Protein AF-A0AAW0PLT6-F1 (afdb_monomer)

Radius of gyration: 18.53 Å; Cα contacts (8 Å, |Δi|>4): 398; chains: 1; bounding box: 62×41×57 Å

Structure (mmCIF, N/CA/C/O backbone):
data_AF-A0AAW0PLT6-F1
#
_entry.id   AF-A0AAW0PLT6-F1
#
loop_
_atom_site.group_PDB
_atom_site.id
_atom_site.type_symbol
_atom_site.label_atom_id
_atom_site.label_alt_id
_atom_site.label_comp_id
_atom_site.label_asym_id
_atom_site.label_entity_id
_atom_site.label_seq_id
_atom_site.pdbx_PDB_ins_code
_atom_site.Cartn_x
_atom_site.Cartn_y
_atom_site.Cartn_z
_atom_site.occupancy
_atom_site.B_iso_or_equiv
_atom_site.auth_seq_id
_atom_site.auth_comp_id
_atom_site.auth_asym_id
_atom_site.auth_atom_id
_atom_site.pdbx_PDB_model_num
ATOM 1 N N . MET A 1 1 ? 43.139 -19.307 8.978 1.00 33.19 1 MET A N 1
ATOM 2 C CA . MET A 1 1 ? 43.536 -18.355 7.919 1.00 33.19 1 MET A CA 1
ATOM 3 C C . MET A 1 1 ? 43.256 -19.079 6.612 1.00 33.19 1 MET A C 1
ATOM 5 O O . MET A 1 1 ? 43.773 -20.171 6.471 1.00 33.19 1 MET A O 1
ATOM 9 N N . GLU A 1 2 ? 42.344 -18.694 5.731 1.00 31.89 2 GLU A N 1
ATOM 10 C CA . GLU A 1 2 ? 41.581 -17.461 5.531 1.00 31.89 2 GLU A CA 1
ATOM 11 C C . GLU A 1 2 ? 40.134 -17.800 5.140 1.00 31.89 2 GLU A C 1
ATOM 13 O O . GLU A 1 2 ? 39.860 -18.822 4.515 1.00 31.89 2 GLU A O 1
ATOM 18 N N . LYS A 1 3 ? 39.216 -16.913 5.533 1.00 35.31 3 LYS A N 1
ATOM 19 C CA . LYS A 1 3 ? 37.864 -16.792 4.986 1.00 35.31 3 LYS A CA 1
ATOM 20 C C . LYS A 1 3 ? 37.950 -16.049 3.650 1.00 35.31 3 LYS A C 1
ATOM 22 O O . LYS A 1 3 ? 38.500 -14.957 3.623 1.00 35.31 3 LYS A O 1
ATOM 27 N N . LEU A 1 4 ? 37.285 -16.562 2.623 1.00 31.19 4 LEU A N 1
ATOM 28 C CA . LEU A 1 4 ? 36.687 -15.807 1.515 1.00 31.19 4 LEU A CA 1
ATOM 29 C C . LEU A 1 4 ? 35.509 -16.671 1.050 1.00 31.19 4 LEU A C 1
ATOM 31 O O . LEU A 1 4 ? 35.698 -17.843 0.766 1.00 31.19 4 LEU A O 1
ATOM 35 N N . GLY A 1 5 ? 34.253 -16.257 1.013 1.00 28.42 5 GLY A N 1
ATOM 36 C CA . GLY A 1 5 ? 33.632 -14.943 1.048 1.00 28.42 5 GLY A CA 1
ATOM 37 C C . GLY A 1 5 ? 32.353 -15.148 0.242 1.00 28.42 5 GLY A C 1
ATOM 38 O O . GLY A 1 5 ? 32.423 -15.289 -0.974 1.00 28.42 5 GLY A O 1
ATOM 39 N N . MET A 1 6 ? 31.213 -15.308 0.920 1.00 29.09 6 MET A N 1
ATOM 40 C CA . MET A 1 6 ? 29.909 -15.431 0.266 1.00 29.09 6 MET A CA 1
ATOM 41 C C . MET A 1 6 ? 29.634 -14.109 -0.452 1.00 29.09 6 MET A C 1
ATOM 43 O O . MET A 1 6 ? 29.294 -13.114 0.183 1.00 29.09 6 MET A O 1
ATOM 47 N N . LEU A 1 7 ? 29.854 -14.083 -1.765 1.00 30.44 7 LEU A N 1
ATOM 48 C CA . LEU A 1 7 ? 29.414 -12.984 -2.610 1.00 30.44 7 LEU A CA 1
ATOM 49 C C . LEU A 1 7 ? 27.887 -13.008 -2.626 1.00 30.44 7 LEU A C 1
ATOM 51 O O . LEU A 1 7 ? 27.275 -14.016 -2.980 1.00 30.44 7 LEU A O 1
ATOM 55 N N . ALA A 1 8 ? 27.309 -11.898 -2.174 1.00 31.12 8 ALA A N 1
ATOM 56 C CA . ALA A 1 8 ? 25.884 -11.637 -2.153 1.00 31.12 8 ALA A CA 1
ATOM 57 C C . ALA A 1 8 ? 25.255 -12.003 -3.503 1.00 31.12 8 ALA A C 1
ATOM 59 O O . ALA A 1 8 ? 25.652 -11.498 -4.555 1.00 31.12 8 ALA A O 1
ATOM 60 N N . THR A 1 9 ? 24.274 -12.899 -3.471 1.00 32.97 9 THR A N 1
ATOM 61 C CA . THR A 1 9 ? 23.422 -13.180 -4.621 1.00 32.97 9 THR A CA 1
ATOM 62 C C . THR A 1 9 ? 22.636 -11.915 -4.945 1.00 32.97 9 THR A C 1
ATOM 64 O O . THR A 1 9 ? 21.884 -11.428 -4.103 1.00 32.97 9 THR A O 1
ATOM 67 N N . ALA A 1 10 ? 22.821 -11.383 -6.154 1.00 40.16 10 ALA A N 1
ATOM 68 C CA . ALA A 1 10 ? 21.969 -10.339 -6.710 1.00 40.16 10 ALA A CA 1
ATOM 69 C C . ALA A 1 10 ? 20.481 -10.744 -6.600 1.00 40.16 10 ALA A C 1
ATOM 71 O O . ALA A 1 10 ? 20.181 -11.939 -6.733 1.00 40.16 10 ALA A O 1
ATOM 72 N N . PRO A 1 11 ? 19.553 -9.795 -6.367 1.00 41.41 11 PRO A N 1
ATOM 73 C CA . PRO A 1 11 ? 18.128 -10.095 -6.337 1.00 41.41 11 PRO A CA 1
ATOM 74 C C . PRO A 1 11 ? 17.727 -10.662 -7.703 1.00 41.41 11 PRO A C 1
ATOM 76 O O . PRO A 1 11 ? 17.866 -10.008 -8.734 1.00 41.41 11 PRO A O 1
ATOM 79 N N . GLN A 1 12 ? 17.311 -11.927 -7.712 1.00 41.31 12 GLN A N 1
ATOM 80 C CA . GLN A 1 12 ? 16.786 -12.602 -8.896 1.00 41.31 12 GLN A CA 1
ATOM 81 C C . GLN A 1 12 ? 15.560 -11.812 -9.392 1.00 41.31 12 GLN A C 1
ATOM 83 O O . GLN A 1 12 ? 14.725 -11.454 -8.555 1.00 41.31 12 GLN A O 1
ATOM 88 N N . PRO A 1 13 ? 15.391 -11.549 -10.702 1.00 43.34 13 PRO A N 1
ATOM 89 C CA . PRO A 1 13 ? 14.112 -11.063 -11.203 1.00 43.34 13 PRO A CA 1
ATOM 90 C C . PRO A 1 13 ? 13.027 -12.080 -10.822 1.00 43.34 13 PRO A C 1
ATOM 92 O O . PRO A 1 13 ? 13.146 -13.277 -11.094 1.00 43.34 13 PRO A O 1
ATOM 95 N N . MET A 1 14 ? 12.004 -11.604 -10.110 1.00 48.81 14 MET A N 1
ATOM 96 C CA . MET A 1 14 ? 10.906 -12.428 -9.611 1.00 48.81 14 MET A CA 1
ATOM 97 C C . MET A 1 14 ? 10.224 -13.183 -10.763 1.00 48.81 14 MET A C 1
ATOM 99 O O . MET A 1 14 ? 9.922 -12.623 -11.815 1.00 48.81 14 MET A O 1
ATOM 103 N N . CYS A 1 15 ? 10.033 -14.484 -10.534 1.00 49.47 15 CYS A N 1
ATOM 104 C CA . CYS A 1 15 ? 9.736 -15.554 -11.484 1.00 49.47 15 CYS A CA 1
ATOM 105 C C . CYS A 1 15 ? 8.820 -15.198 -12.667 1.00 49.47 15 CYS A C 1
ATOM 107 O O . CYS A 1 15 ? 7.610 -15.039 -12.516 1.00 49.47 15 CYS A O 1
ATOM 109 N N . GLN A 1 16 ? 9.367 -15.261 -13.881 1.00 52.34 16 GLN A N 1
ATOM 110 C CA . GLN A 1 16 ? 8.575 -15.427 -15.095 1.00 52.34 16 GLN A CA 1
ATOM 111 C C . GLN A 1 16 ? 8.070 -16.879 -15.182 1.00 52.34 16 GLN A C 1
ATOM 113 O O . GLN A 1 16 ? 8.860 -17.816 -15.295 1.00 52.34 16 GLN A O 1
ATOM 118 N N . TRP A 1 17 ? 6.751 -17.096 -15.120 1.00 51.00 17 TRP A N 1
ATOM 119 C CA . TRP A 1 17 ? 6.179 -18.439 -15.269 1.00 51.00 17 TRP A CA 1
ATOM 120 C C . TRP A 1 17 ? 6.043 -18.784 -16.752 1.00 51.00 17 TRP A C 1
ATOM 122 O O . TRP A 1 17 ? 5.122 -18.303 -17.419 1.00 51.00 17 TRP A O 1
ATOM 132 N N . CYS A 1 18 ? 6.947 -19.614 -17.272 1.00 59.25 18 CYS A N 1
ATOM 133 C CA . CYS A 1 18 ? 6.902 -20.088 -18.654 1.00 59.25 18 CYS A CA 1
ATOM 134 C C . CYS A 1 18 ? 6.386 -21.533 -18.724 1.00 59.25 18 CYS A C 1
ATOM 136 O O . CYS A 1 18 ? 6.933 -22.439 -18.097 1.00 59.25 18 CYS A O 1
ATOM 138 N N . SER A 1 19 ? 5.339 -21.761 -19.518 1.00 61.28 19 SER A N 1
ATOM 139 C CA . SER A 1 19 ? 4.791 -23.096 -19.801 1.00 61.28 19 SER A CA 1
ATOM 140 C C . SER A 1 19 ? 4.852 -23.403 -21.299 1.00 61.28 19 SER A C 1
ATOM 142 O O . SER A 1 19 ? 4.717 -22.505 -22.131 1.00 61.28 19 SER A O 1
ATOM 144 N N . LYS A 1 20 ? 5.070 -24.674 -21.662 1.00 63.91 20 LYS A N 1
ATOM 145 C CA . LYS A 1 20 ? 4.952 -25.133 -23.054 1.00 63.91 20 LYS A CA 1
ATOM 146 C C . LYS A 1 20 ? 3.484 -25.405 -23.365 1.00 63.91 20 LYS A C 1
ATOM 148 O O . LYS A 1 20 ? 2.858 -26.213 -22.682 1.00 63.91 20 LYS A O 1
ATOM 153 N N . ASN A 1 21 ? 2.942 -24.775 -24.405 1.00 65.38 21 ASN A N 1
ATOM 154 C CA . ASN A 1 21 ? 1.615 -25.135 -24.901 1.00 65.38 21 ASN A CA 1
ATOM 155 C C . ASN A 1 21 ? 1.673 -26.380 -25.816 1.00 65.38 21 ASN A C 1
ATOM 157 O O . ASN A 1 21 ? 2.749 -26.833 -26.216 1.00 65.38 21 ASN A O 1
ATOM 161 N N . ARG A 1 22 ? 0.502 -26.931 -26.178 1.00 70.88 22 ARG A N 1
ATOM 162 C CA . ARG A 1 22 ? 0.380 -28.107 -27.070 1.00 70.88 22 ARG A CA 1
ATOM 163 C C . ARG A 1 22 ? 1.005 -27.916 -28.461 1.00 70.88 22 ARG A C 1
ATOM 165 O O . ARG A 1 22 ? 1.291 -28.902 -29.125 1.00 70.88 22 ARG A O 1
ATOM 172 N N . ASN A 1 23 ? 1.254 -26.672 -28.863 1.00 73.12 23 ASN A N 1
ATOM 173 C CA . ASN A 1 23 ? 1.859 -26.305 -30.141 1.00 73.12 23 ASN A CA 1
ATOM 174 C C . ASN A 1 23 ? 3.363 -25.974 -30.006 1.00 73.12 23 ASN A C 1
ATOM 176 O O . ASN A 1 23 ? 3.926 -25.350 -30.898 1.00 73.12 23 ASN A O 1
ATOM 180 N N . HIS A 1 24 ? 4.011 -26.355 -28.895 1.00 64.81 24 HIS A N 1
ATOM 181 C CA . HIS A 1 24 ? 5.424 -26.072 -28.592 1.00 64.81 24 HIS A CA 1
ATOM 182 C C . HIS A 1 24 ? 5.807 -24.582 -28.480 1.00 64.81 24 HIS A C 1
ATOM 184 O O . HIS A 1 24 ? 6.994 -24.261 -28.462 1.00 64.81 24 HIS A O 1
ATOM 190 N N . PHE A 1 25 ? 4.848 -23.668 -28.321 1.00 57.16 25 PHE A N 1
ATOM 191 C CA . PHE A 1 25 ? 5.153 -22.275 -27.993 1.00 57.16 25 PHE A CA 1
ATOM 192 C C . PHE A 1 25 ? 5.381 -22.106 -26.490 1.00 57.16 25 PHE A C 1
ATOM 194 O O . PHE A 1 25 ? 4.672 -22.691 -25.663 1.00 57.16 25 PHE A O 1
ATOM 201 N N . LEU A 1 26 ? 6.365 -21.273 -26.152 1.00 56.53 26 LEU A N 1
ATOM 202 C CA . LEU A 1 26 ? 6.618 -20.816 -24.793 1.00 56.53 26 LEU A CA 1
ATOM 203 C C . LEU A 1 26 ? 5.599 -19.717 -24.457 1.00 56.53 26 LEU A C 1
ATOM 205 O O . LEU A 1 26 ? 5.613 -18.655 -25.075 1.00 56.53 26 LEU A O 1
ATOM 209 N N . HIS A 1 27 ? 4.700 -19.970 -23.505 1.00 53.44 27 HIS A N 1
ATOM 210 C CA . HIS A 1 27 ? 3.801 -18.950 -22.969 1.00 53.44 27 HIS A CA 1
ATOM 211 C C . HIS A 1 27 ? 4.332 -18.495 -21.615 1.00 53.44 27 HIS A C 1
ATOM 213 O O . HIS A 1 27 ? 4.327 -19.277 -20.661 1.00 53.44 27 HIS A O 1
ATOM 219 N N . CYS A 1 28 ? 4.805 -17.253 -21.550 1.00 60.34 28 CYS A N 1
ATOM 220 C CA . CYS A 1 28 ? 5.328 -16.658 -20.332 1.00 60.34 28 CYS A CA 1
ATOM 221 C C . CYS A 1 28 ? 4.344 -15.611 -19.811 1.00 60.34 28 CYS A C 1
ATOM 223 O O . CYS A 1 28 ? 4.049 -14.638 -20.503 1.00 60.34 28 CYS A O 1
ATOM 225 N N . THR A 1 29 ? 3.841 -15.814 -18.595 1.00 59.41 29 THR A N 1
ATOM 226 C CA . THR A 1 29 ? 2.989 -14.817 -17.932 1.00 59.41 29 THR A CA 1
ATOM 227 C C . THR A 1 29 ? 3.888 -13.771 -17.283 1.00 59.41 29 THR A C 1
ATOM 229 O O . THR A 1 29 ? 4.898 -14.120 -16.669 1.00 59.41 29 THR A O 1
ATOM 232 N N . THR A 1 30 ? 3.556 -12.489 -17.437 1.00 66.50 30 THR A N 1
ATOM 233 C CA . THR A 1 30 ? 4.250 -11.406 -16.726 1.00 66.50 30 THR A CA 1
ATOM 234 C C . THR A 1 30 ? 4.055 -11.575 -15.224 1.00 66.50 30 THR A C 1
ATOM 236 O O . THR A 1 30 ? 2.914 -11.694 -14.778 1.00 66.50 30 THR A O 1
ATOM 239 N N . ALA A 1 31 ? 5.156 -11.579 -14.472 1.00 78.38 31 ALA A N 1
ATOM 240 C CA . ALA A 1 31 ? 5.148 -11.680 -13.018 1.00 78.38 31 ALA A CA 1
ATOM 241 C C . ALA A 1 31 ? 4.471 -10.467 -12.358 1.00 78.38 31 ALA A C 1
ATOM 243 O O . ALA A 1 31 ? 4.392 -9.386 -12.950 1.00 78.38 31 ALA A O 1
ATOM 244 N N . ASN A 1 32 ? 4.013 -10.644 -11.122 1.00 88.81 32 ASN A N 1
ATOM 245 C CA . ASN A 1 32 ? 3.600 -9.537 -10.269 1.00 88.81 32 ASN A CA 1
ATOM 246 C C . ASN A 1 32 ? 4.840 -8.904 -9.629 1.00 88.81 32 ASN A C 1
ATOM 248 O O . ASN A 1 32 ? 5.806 -9.598 -9.306 1.00 88.81 32 ASN A O 1
ATOM 252 N N . GLY A 1 33 ? 4.827 -7.582 -9.476 1.00 91.81 33 GLY A N 1
ATOM 253 C CA . GLY A 1 33 ? 5.842 -6.879 -8.705 1.00 91.81 33 GLY A CA 1
ATOM 254 C C . GLY A 1 33 ? 5.410 -6.793 -7.255 1.00 91.81 33 GLY A C 1
ATOM 255 O O . GLY A 1 33 ? 4.266 -6.439 -6.981 1.00 91.81 33 GLY A O 1
ATOM 256 N N . VAL A 1 34 ? 6.334 -7.078 -6.342 1.00 95.00 34 VAL A N 1
ATOM 257 C CA . VAL A 1 34 ? 6.096 -6.961 -4.903 1.00 95.00 34 VAL A CA 1
ATOM 258 C C . VAL A 1 34 ? 7.021 -5.893 -4.339 1.00 95.00 34 VAL A C 1
ATOM 260 O O . VAL A 1 34 ? 8.230 -5.925 -4.554 1.00 95.00 34 VAL A O 1
ATOM 263 N N . CYS A 1 35 ? 6.433 -4.952 -3.615 1.00 96.69 35 CYS A N 1
ATOM 264 C CA . CYS A 1 35 ? 7.127 -3.973 -2.800 1.00 96.69 35 CYS A CA 1
ATOM 265 C C . CYS A 1 35 ? 6.894 -4.310 -1.330 1.00 96.69 35 CYS A C 1
ATOM 267 O O . CYS A 1 35 ? 5.778 -4.663 -0.949 1.00 96.69 35 CYS A O 1
ATOM 269 N N . ASN A 1 36 ? 7.929 -4.205 -0.501 1.00 96.56 36 ASN A N 1
ATOM 270 C CA . ASN A 1 36 ? 7.816 -4.471 0.930 1.00 96.56 36 ASN A CA 1
ATOM 271 C C . ASN A 1 36 ? 8.390 -3.320 1.742 1.00 96.56 36 ASN A C 1
ATOM 273 O O . ASN A 1 36 ? 9.405 -2.739 1.373 1.00 96.56 36 ASN A O 1
ATOM 277 N N . VAL A 1 37 ? 7.767 -3.059 2.881 1.00 93.56 37 VAL A N 1
ATOM 278 C CA . VAL A 1 37 ? 8.281 -2.188 3.933 1.00 93.56 37 VAL A CA 1
ATOM 279 C C . VAL A 1 37 ? 8.322 -3.009 5.211 1.00 93.56 37 VAL A C 1
ATOM 281 O O . VAL A 1 37 ? 7.317 -3.623 5.564 1.00 93.56 37 VAL A O 1
ATOM 284 N N . TRP A 1 38 ? 9.457 -3.055 5.900 1.00 90.38 38 TRP A N 1
ATOM 285 C CA . TRP A 1 38 ? 9.603 -3.736 7.190 1.00 90.38 38 TRP A CA 1
ATOM 286 C C . TRP A 1 38 ? 10.418 -2.875 8.149 1.00 90.38 38 TRP A C 1
ATOM 288 O O . TRP A 1 38 ? 11.216 -2.040 7.728 1.00 90.38 38 TRP A O 1
ATOM 298 N N . ASN A 1 39 ? 10.200 -3.055 9.452 1.00 81.50 39 ASN A N 1
ATOM 299 C CA . ASN A 1 39 ? 10.858 -2.253 10.495 1.00 81.50 39 ASN A CA 1
ATOM 300 C C . ASN A 1 39 ? 10.729 -0.720 10.271 1.00 81.50 39 ASN A C 1
ATOM 302 O O . ASN A 1 39 ? 11.664 0.005 10.582 1.00 81.50 39 ASN A O 1
ATOM 306 N N . GLU A 1 40 ? 9.621 -0.267 9.661 1.00 76.44 40 GLU A N 1
ATOM 307 C CA . GLU A 1 40 ? 9.251 1.094 9.190 1.00 76.44 40 GLU A CA 1
ATOM 308 C C . GLU A 1 40 ? 10.161 1.765 8.176 1.00 76.44 40 GLU A C 1
ATOM 310 O O . GLU A 1 40 ? 9.700 2.567 7.367 1.00 76.44 40 GLU A O 1
ATOM 315 N N . GLU A 1 41 ? 11.447 1.486 8.255 1.00 85.25 41 GLU A N 1
ATOM 316 C CA . GLU A 1 41 ? 12.464 2.249 7.560 1.00 85.25 41 GLU A CA 1
ATOM 317 C C . GLU A 1 41 ? 13.045 1.468 6.403 1.00 85.25 41 GLU A C 1
ATOM 319 O O . GLU A 1 41 ? 13.588 2.092 5.511 1.00 85.25 41 GLU A O 1
ATOM 324 N N . ASN A 1 42 ? 12.919 0.140 6.378 1.00 91.25 42 ASN A N 1
ATOM 325 C CA . ASN A 1 42 ? 13.543 -0.678 5.347 1.00 91.25 42 ASN A CA 1
ATOM 326 C C . ASN A 1 42 ? 12.533 -0.932 4.228 1.00 91.25 42 ASN A C 1
ATOM 328 O O . ASN A 1 42 ? 11.470 -1.515 4.458 1.00 91.25 42 ASN A O 1
ATOM 332 N N . TYR A 1 43 ? 12.884 -0.528 3.013 1.00 94.62 43 TYR A N 1
ATOM 333 C CA . TYR A 1 43 ? 12.051 -0.662 1.824 1.00 94.62 43 TYR A CA 1
ATOM 334 C C . TYR A 1 43 ? 12.702 -1.633 0.842 1.00 94.62 43 TYR A C 1
ATOM 336 O O . TYR A 1 43 ? 13.918 -1.627 0.667 1.00 94.62 43 TYR A O 1
ATOM 344 N N . LEU A 1 44 ? 11.884 -2.427 0.156 1.00 95.06 44 LEU A N 1
ATOM 345 C CA . LEU A 1 44 ? 12.221 -3.182 -1.048 1.00 95.06 44 LEU A CA 1
ATOM 346 C C . LEU A 1 44 ? 11.293 -2.707 -2.159 1.00 95.06 44 LEU A C 1
ATOM 348 O O . LEU A 1 44 ? 10.080 -2.894 -2.071 1.00 95.06 44 LEU A O 1
ATOM 352 N N . THR A 1 45 ? 11.860 -2.103 -3.196 1.00 95.31 45 THR A N 1
ATOM 353 C CA . THR A 1 45 ? 11.120 -1.625 -4.368 1.00 95.31 45 THR A CA 1
ATOM 354 C C . THR A 1 45 ? 10.702 -2.772 -5.285 1.00 95.31 45 THR A C 1
ATOM 356 O O . THR A 1 45 ? 11.255 -3.873 -5.228 1.00 95.31 45 THR A O 1
ATOM 359 N N . PHE A 1 46 ? 9.789 -2.491 -6.221 1.00 93.69 46 PHE A N 1
ATOM 360 C CA . PHE A 1 46 ? 9.380 -3.462 -7.246 1.00 93.69 46 PHE A CA 1
ATOM 361 C C . PHE A 1 46 ? 10.537 -3.976 -8.107 1.00 93.69 46 PHE A C 1
ATOM 363 O O . PHE A 1 46 ? 10.469 -5.081 -8.638 1.00 93.69 46 PHE A O 1
ATOM 370 N N . ASP A 1 47 ? 11.587 -3.170 -8.277 1.00 87.12 47 ASP A N 1
ATOM 371 C CA . ASP A 1 47 ? 12.773 -3.527 -9.050 1.00 87.12 47 ASP A CA 1
ATOM 372 C C . ASP A 1 47 ? 13.896 -4.154 -8.208 1.00 87.12 47 ASP A C 1
ATOM 374 O O . ASP A 1 47 ? 15.025 -4.285 -8.681 1.00 87.12 47 ASP A O 1
ATOM 378 N N . GLY A 1 48 ? 13.586 -4.554 -6.971 1.00 88.50 48 GLY A N 1
ATOM 379 C CA . GLY A 1 48 ? 14.486 -5.313 -6.108 1.00 88.50 48 GLY A CA 1
ATOM 380 C C . GLY A 1 48 ? 15.554 -4.478 -5.400 1.00 88.50 48 GLY A C 1
ATOM 381 O O . GLY A 1 48 ? 16.524 -5.043 -4.896 1.00 88.50 48 GLY A O 1
ATOM 382 N N . ARG A 1 49 ? 15.419 -3.147 -5.360 1.00 90.56 49 ARG A N 1
ATOM 38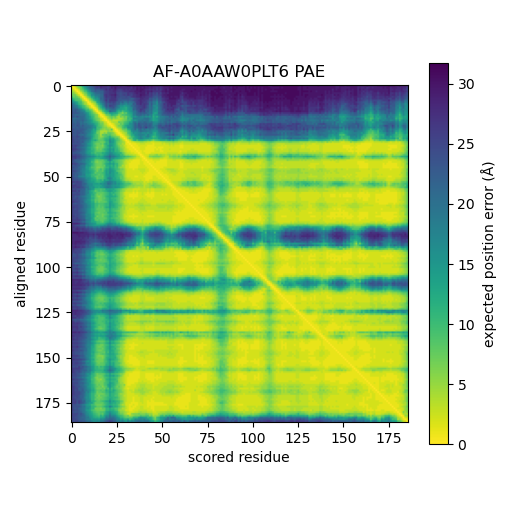3 C CA . ARG A 1 49 ? 16.351 -2.272 -4.637 1.00 90.56 49 ARG A CA 1
ATOM 384 C C . ARG A 1 49 ? 15.920 -2.133 -3.191 1.00 90.56 49 ARG A C 1
ATOM 386 O O . ARG A 1 49 ? 14.750 -1.891 -2.910 1.00 90.56 49 ARG A O 1
ATOM 393 N N . THR A 1 50 ? 16.891 -2.220 -2.295 1.00 94.31 50 THR A N 1
ATOM 394 C CA . THR A 1 50 ? 16.689 -1.952 -0.875 1.00 94.31 50 THR A CA 1
ATOM 395 C C . THR A 1 50 ? 17.201 -0.571 -0.507 1.00 94.31 50 THR A C 1
ATOM 397 O O . THR A 1 50 ? 18.288 -0.188 -0.949 1.00 94.31 50 THR A O 1
ATOM 400 N N . PHE A 1 51 ? 16.454 0.161 0.310 1.00 95.06 51 PHE A N 1
ATOM 401 C CA . PHE A 1 51 ? 16.912 1.420 0.891 1.00 95.06 51 PHE A CA 1
ATOM 402 C C . PHE A 1 51 ? 16.254 1.661 2.244 1.00 95.06 51 PHE A C 1
ATOM 404 O O . PHE A 1 51 ? 15.176 1.128 2.510 1.00 95.06 51 PHE A O 1
ATOM 411 N N . ASP A 1 52 ? 16.899 2.505 3.044 1.00 92.19 52 ASP A N 1
ATOM 412 C CA . ASP A 1 52 ? 16.369 2.944 4.324 1.00 92.19 52 ASP A CA 1
ATOM 413 C C . ASP A 1 52 ? 15.793 4.358 4.212 1.00 92.19 52 ASP A C 1
ATOM 415 O O . ASP A 1 52 ? 16.386 5.236 3.573 1.00 92.19 52 ASP A O 1
ATOM 419 N N . PHE A 1 53 ? 14.635 4.588 4.822 1.00 89.19 53 PHE A N 1
ATOM 420 C CA . PHE A 1 53 ? 13.980 5.887 4.865 1.00 89.19 53 PHE A CA 1
ATOM 421 C C . PHE A 1 53 ? 13.238 6.088 6.186 1.00 89.19 53 PHE A C 1
ATOM 423 O O . PHE A 1 53 ? 12.208 5.464 6.439 1.00 89.19 53 PHE A O 1
ATOM 430 N N . ASP A 1 54 ? 13.747 7.015 6.993 1.00 84.44 54 ASP A N 1
ATOM 431 C CA . ASP A 1 54 ? 13.160 7.426 8.265 1.00 84.44 54 ASP A CA 1
ATOM 432 C C . ASP A 1 54 ? 12.627 8.859 8.164 1.00 84.44 54 ASP A C 1
ATOM 434 O O . ASP A 1 54 ? 13.339 9.841 8.378 1.00 84.44 54 ASP A O 1
ATOM 438 N N . GLY A 1 55 ? 11.373 8.982 7.738 1.00 83.12 55 GLY A N 1
ATOM 439 C CA . GLY A 1 55 ? 10.688 10.260 7.627 1.00 83.12 55 GLY A CA 1
ATOM 440 C C . GLY A 1 55 ? 9.399 10.268 8.441 1.00 83.12 55 GLY A C 1
ATOM 441 O O . GLY A 1 55 ? 8.583 9.361 8.308 1.00 83.12 55 GLY A O 1
ATOM 442 N N . ASN A 1 56 ? 9.196 11.307 9.249 1.00 84.69 56 ASN A N 1
ATOM 443 C CA . ASN A 1 56 ? 7.966 11.542 10.008 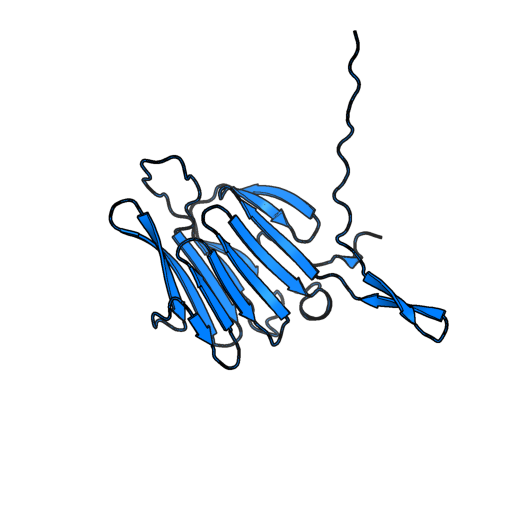1.00 84.69 56 ASN A CA 1
ATOM 444 C C . ASN A 1 56 ? 7.013 12.441 9.192 1.00 84.69 56 ASN A C 1
ATOM 446 O O . ASN A 1 56 ? 7.002 13.665 9.333 1.00 84.69 56 ASN A O 1
ATOM 450 N N . CYS A 1 57 ? 6.306 11.841 8.230 1.00 88.69 57 CYS A N 1
ATOM 451 C CA . CYS A 1 57 ? 5.269 12.484 7.419 1.00 88.69 57 CYS A CA 1
ATOM 452 C C . CYS A 1 57 ? 4.404 11.416 6.720 1.00 88.69 57 CYS A C 1
ATOM 454 O O . CYS A 1 57 ? 4.513 10.212 6.967 1.00 88.69 57 CYS A O 1
ATOM 456 N N . SER A 1 58 ? 3.538 11.863 5.811 1.00 92.88 58 SER A N 1
ATOM 457 C CA . SER A 1 58 ? 2.791 10.996 4.901 1.00 92.88 58 SER A CA 1
ATOM 458 C C . SER A 1 58 ? 3.499 10.863 3.553 1.00 92.88 58 SER A C 1
ATOM 460 O O . SER A 1 58 ? 3.873 11.868 2.946 1.00 92.88 58 SER A O 1
ATOM 462 N N . TYR A 1 59 ? 3.628 9.633 3.055 1.00 93.62 59 TYR A N 1
ATOM 463 C CA . TYR A 1 59 ? 4.316 9.325 1.799 1.00 93.62 59 TYR A CA 1
ATOM 464 C C . TYR A 1 59 ? 3.528 8.320 0.967 1.00 93.62 59 TYR A C 1
ATOM 466 O O . TYR A 1 59 ? 2.895 7.407 1.496 1.00 93.62 59 TYR A O 1
ATOM 474 N N . TYR A 1 60 ? 3.609 8.451 -0.355 1.00 97.69 60 TYR A N 1
ATOM 475 C CA . TYR A 1 60 ? 3.103 7.429 -1.264 1.00 97.69 60 TYR A CA 1
ATOM 476 C C . TYR A 1 60 ? 4.097 6.270 -1.340 1.00 97.69 60 TYR A C 1
ATOM 478 O O . TYR A 1 60 ? 5.249 6.456 -1.739 1.00 97.69 60 TYR A O 1
ATOM 486 N N . LEU A 1 61 ? 3.633 5.067 -1.008 1.00 97.69 61 LEU A N 1
ATOM 487 C CA . LEU A 1 61 ? 4.308 3.837 -1.410 1.00 97.69 61 LEU A CA 1
ATOM 488 C C . LEU A 1 61 ? 4.132 3.646 -2.914 1.00 97.69 61 LEU A C 1
ATOM 490 O O . LEU A 1 61 ? 5.107 3.456 -3.638 1.00 97.69 61 LEU A O 1
ATOM 494 N N . VAL A 1 62 ? 2.887 3.782 -3.373 1.00 98.50 62 VAL A N 1
ATOM 495 C CA . VAL A 1 62 ? 2.496 3.700 -4.778 1.00 98.50 62 VAL A CA 1
ATOM 496 C C . VAL A 1 62 ? 1.483 4.793 -5.077 1.00 98.50 62 VAL A C 1
ATOM 498 O O . VAL A 1 62 ? 0.511 4.984 -4.349 1.00 98.50 62 VAL A O 1
ATOM 501 N N . LYS A 1 63 ? 1.671 5.479 -6.192 1.00 98.38 63 LYS A N 1
ATOM 502 C CA . LYS A 1 63 ? 0.674 6.336 -6.820 1.00 98.38 63 LYS A CA 1
ATOM 503 C C . LYS A 1 63 ? 0.765 6.153 -8.327 1.00 98.38 63 LYS A C 1
ATOM 505 O O . LYS A 1 63 ? 1.860 5.958 -8.854 1.00 98.38 63 LYS A O 1
ATOM 510 N N . GLU A 1 64 ? -0.371 6.184 -9.013 1.00 98.06 64 GLU A N 1
ATOM 511 C CA . GLU A 1 64 ? -0.355 6.177 -10.472 1.00 98.06 64 GLU A CA 1
ATOM 512 C C . GLU A 1 64 ? 0.235 7.470 -11.040 1.00 98.06 64 GLU A C 1
ATOM 514 O O . GLU A 1 64 ? -0.090 8.568 -10.579 1.00 98.06 64 GLU A O 1
ATOM 519 N N . ILE A 1 65 ? 1.069 7.338 -12.073 1.00 97.94 65 ILE A N 1
ATOM 520 C CA . ILE A 1 65 ? 1.581 8.484 -12.838 1.00 97.94 65 ILE A CA 1
ATOM 521 C C . ILE A 1 65 ? 0.449 9.056 -13.699 1.00 97.94 65 ILE A C 1
ATOM 523 O O . ILE A 1 65 ? 0.201 10.263 -13.700 1.00 97.94 65 ILE A O 1
ATOM 527 N N . ILE A 1 66 ? -0.252 8.176 -14.417 1.00 97.44 66 ILE A N 1
ATOM 528 C CA . ILE A 1 66 ? -1.459 8.475 -15.186 1.00 97.44 66 ILE A CA 1
ATOM 529 C C . ILE A 1 66 ? -2.633 7.789 -14.474 1.00 97.44 66 ILE A C 1
ATOM 531 O O . ILE A 1 66 ? -2.630 6.561 -14.389 1.00 97.44 66 ILE A O 1
ATOM 535 N N . PRO A 1 67 ?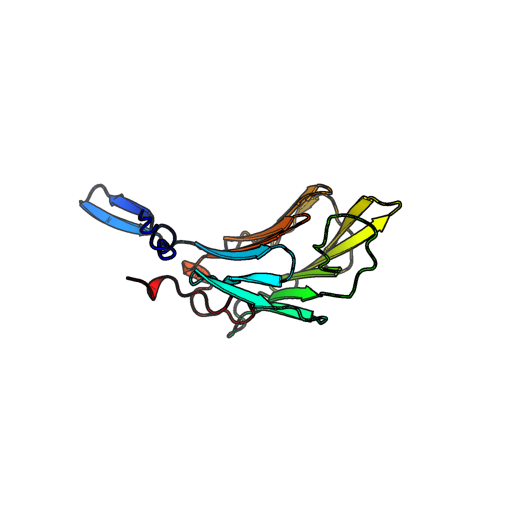 -3.624 8.537 -13.958 1.00 96.12 67 PRO A N 1
ATOM 536 C CA . PRO A 1 67 ? -4.681 7.991 -13.107 1.00 96.12 67 PRO A CA 1
ATOM 537 C C . PRO A 1 67 ? -5.730 7.205 -13.915 1.00 96.12 67 PRO A C 1
ATOM 539 O O . PRO A 1 67 ? -6.817 7.706 -14.200 1.00 96.12 67 PRO A O 1
ATOM 542 N N . GLU A 1 68 ? -5.397 5.976 -14.309 1.00 96.31 68 GLU A N 1
ATOM 543 C CA . GLU A 1 68 ? -6.301 5.058 -15.015 1.00 96.31 68 GLU A CA 1
ATOM 544 C C . GLU A 1 68 ? -7.315 4.440 -14.046 1.00 96.31 68 GLU A C 1
ATOM 546 O O . GLU A 1 68 ? -8.517 4.419 -14.321 1.00 96.31 68 GLU A O 1
ATOM 551 N N . TYR A 1 69 ? -6.839 4.011 -12.876 1.00 96.88 69 TYR A N 1
ATOM 552 C CA . TYR A 1 69 ? -7.659 3.427 -11.816 1.00 96.88 69 TYR A CA 1
ATOM 553 C C . TYR A 1 69 ? -7.800 4.347 -10.599 1.00 96.88 69 TYR A C 1
ATOM 555 O O . TYR A 1 69 ? -8.591 4.059 -9.700 1.00 96.88 69 TYR A O 1
ATOM 563 N N . ASN A 1 70 ? -7.061 5.460 -10.562 1.00 97.50 70 ASN A N 1
ATOM 564 C CA . ASN A 1 70 ? -6.865 6.295 -9.375 1.00 97.50 70 ASN A CA 1
ATOM 565 C C . ASN A 1 70 ? -6.291 5.489 -8.196 1.00 97.50 70 ASN A C 1
ATOM 567 O O . ASN A 1 70 ? -6.677 5.699 -7.043 1.00 97.50 70 ASN A O 1
ATOM 571 N N . LEU A 1 71 ? -5.387 4.544 -8.480 1.00 98.38 71 LEU A N 1
ATOM 572 C CA . LEU A 1 71 ? -4.751 3.742 -7.437 1.00 98.38 71 LEU A CA 1
ATOM 573 C C . LEU A 1 71 ? -3.756 4.601 -6.644 1.00 98.38 71 LEU A C 1
ATOM 575 O O . LEU A 1 71 ? -2.806 5.172 -7.190 1.00 98.38 71 LEU A O 1
ATOM 579 N N . THR A 1 72 ? -3.956 4.649 -5.331 1.00 98.44 72 THR A N 1
ATOM 580 C CA . THR A 1 72 ? -3.026 5.274 -4.386 1.00 98.44 72 THR A CA 1
ATOM 581 C C . THR A 1 72 ? -2.843 4.377 -3.172 1.00 98.44 72 THR A C 1
ATOM 583 O O . THR A 1 72 ? -3.800 3.834 -2.634 1.00 98.44 72 THR A O 1
ATOM 586 N N . ILE A 1 73 ? -1.601 4.205 -2.738 1.00 98.56 73 ILE A N 1
ATOM 587 C CA . ILE A 1 73 ? -1.238 3.480 -1.525 1.00 98.56 73 ILE A CA 1
ATOM 588 C C . ILE A 1 73 ? -0.245 4.360 -0.781 1.00 98.56 73 ILE A C 1
ATOM 590 O O . ILE A 1 73 ? 0.859 4.615 -1.272 1.00 98.56 73 ILE A O 1
ATOM 594 N N . SER A 1 74 ? -0.638 4.859 0.384 1.00 97.50 74 SER A N 1
ATOM 595 C CA . SER A 1 74 ? 0.180 5.776 1.174 1.00 97.50 74 SER A CA 1
ATOM 596 C C . SER A 1 74 ? 0.213 5.383 2.638 1.00 97.50 74 SER A C 1
ATOM 598 O O . SER A 1 74 ? -0.729 4.804 3.174 1.00 97.50 74 SER A O 1
ATOM 600 N N . VAL A 1 75 ? 1.322 5.711 3.282 1.00 94.38 75 VAL A N 1
ATOM 601 C CA . VAL A 1 75 ? 1.535 5.493 4.709 1.00 94.38 75 VAL A CA 1
ATOM 602 C C . VAL A 1 75 ? 1.778 6.823 5.39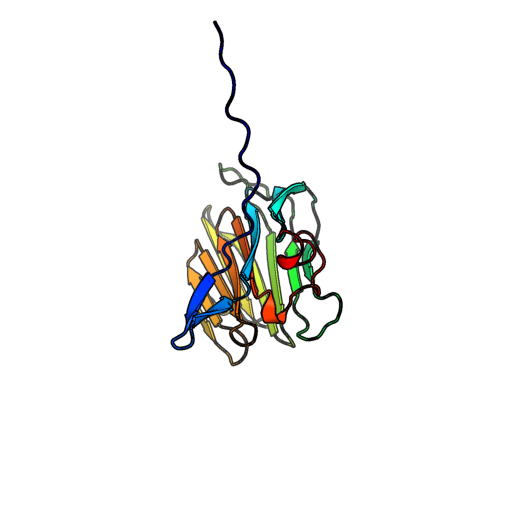1 1.00 94.38 75 VAL A C 1
ATOM 604 O O . VAL A 1 75 ? 2.381 7.726 4.809 1.00 94.38 75 VAL A O 1
ATOM 607 N N . THR A 1 76 ? 1.327 6.927 6.631 1.00 91.50 76 THR A N 1
ATOM 608 C CA . THR A 1 76 ? 1.649 8.035 7.527 1.00 91.50 76 THR A CA 1
ATOM 609 C C . THR A 1 76 ? 2.467 7.472 8.675 1.00 91.50 76 THR A C 1
ATOM 611 O O . THR A 1 76 ? 1.978 6.607 9.406 1.00 91.50 76 THR A O 1
ATOM 614 N N . LYS A 1 77 ? 3.708 7.943 8.808 1.00 86.38 77 LYS A N 1
ATOM 615 C CA . LYS A 1 77 ? 4.550 7.701 9.982 1.00 86.38 77 LYS A CA 1
ATOM 616 C C . LYS A 1 77 ? 4.432 8.924 10.887 1.00 86.38 77 LYS A C 1
ATOM 618 O O . LYS A 1 77 ? 4.594 10.042 10.407 1.00 86.38 77 LYS A O 1
ATOM 623 N N . GLU A 1 78 ? 4.123 8.685 12.153 1.00 79.31 78 GLU A N 1
ATOM 624 C CA . GLU A 1 78 ? 4.151 9.673 13.232 1.00 79.31 78 GLU A CA 1
ATOM 625 C C . GLU A 1 78 ? 4.982 9.087 14.373 1.00 79.31 78 GLU A C 1
ATOM 627 O O . GLU A 1 78 ? 5.075 7.865 14.497 1.00 79.31 78 GLU A O 1
ATOM 632 N N . ASP A 1 79 ? 5.595 9.939 15.194 1.00 68.38 79 ASP A N 1
ATOM 633 C CA . ASP A 1 79 ? 6.356 9.469 16.350 1.00 68.38 79 ASP A CA 1
ATOM 634 C C . ASP A 1 79 ? 5.403 8.801 17.343 1.00 68.38 79 ASP A C 1
ATOM 636 O O . ASP A 1 79 ? 4.478 9.424 17.871 1.00 68.38 79 ASP A O 1
ATOM 640 N N . CYS A 1 80 ? 5.632 7.519 17.603 1.00 67.06 80 CYS A N 1
ATOM 641 C CA . CYS A 1 80 ? 4.841 6.751 18.549 1.00 67.06 80 CYS A CA 1
ATOM 642 C C . CYS A 1 80 ? 5.650 6.514 19.818 1.00 67.06 80 CYS A C 1
ATOM 644 O O . CYS A 1 80 ? 6.721 5.909 19.787 1.00 67.06 80 CYS A O 1
ATOM 646 N N . GLU A 1 81 ? 5.122 6.954 20.957 1.00 55.50 81 GLU A N 1
ATOM 647 C CA . GLU A 1 81 ? 5.688 6.640 22.268 1.00 55.50 81 GLU A CA 1
ATOM 648 C C . GLU A 1 81 ? 5.330 5.194 22.655 1.00 55.50 81 GLU A C 1
ATOM 650 O O . GLU A 1 81 ? 4.387 4.945 23.408 1.00 55.50 81 GLU A O 1
ATOM 655 N N . TYR A 1 82 ? 6.053 4.206 22.118 1.00 60.44 82 TYR A N 1
ATOM 656 C CA . TYR A 1 82 ? 5.913 2.815 22.555 1.00 60.44 82 TYR A CA 1
ATOM 657 C C . TYR A 1 82 ? 6.891 2.467 23.679 1.00 60.44 82 TYR A C 1
ATOM 659 O O . TYR A 1 82 ? 8.102 2.645 23.577 1.00 60.44 82 TYR A O 1
ATOM 667 N N . SER A 1 83 ? 6.349 1.873 24.739 1.00 46.03 83 SER A N 1
ATOM 668 C CA . SER A 1 83 ? 7.076 1.138 25.772 1.00 46.03 83 SER A CA 1
ATOM 669 C C . SER A 1 83 ? 7.018 -0.371 25.472 1.00 46.03 83 SER A C 1
ATOM 671 O O . SER A 1 83 ? 6.322 -1.127 26.146 1.00 46.03 83 SER A O 1
ATOM 673 N N . GLY A 1 84 ? 7.715 -0.823 24.421 1.00 52.88 84 GLY A N 1
ATOM 674 C CA . GLY A 1 84 ? 7.809 -2.243 24.034 1.00 52.88 84 GLY A CA 1
ATOM 675 C C . GLY A 1 84 ? 8.670 -2.499 22.784 1.00 52.88 84 GLY A C 1
ATOM 676 O O . GLY A 1 84 ? 9.008 -1.564 22.068 1.00 52.88 84 GLY A O 1
ATOM 677 N N . ASP A 1 85 ? 9.017 -3.769 22.519 1.00 50.28 85 ASP A N 1
ATOM 678 C CA . ASP A 1 85 ? 9.984 -4.200 21.481 1.00 50.28 85 ASP A CA 1
ATOM 679 C C . ASP A 1 85 ? 9.524 -4.012 20.016 1.00 50.28 85 ASP A C 1
ATOM 681 O O . ASP A 1 85 ? 10.327 -4.157 19.090 1.00 50.28 85 ASP A O 1
ATOM 685 N N . SER A 1 86 ? 8.249 -3.695 19.767 1.00 52.75 86 SER A N 1
ATOM 686 C CA . SER A 1 86 ? 7.748 -3.465 18.407 1.00 52.75 86 SER A CA 1
ATOM 687 C C . SER A 1 86 ? 7.996 -2.023 17.989 1.00 52.75 86 SER A C 1
ATOM 689 O O . SER A 1 86 ? 7.259 -1.126 18.390 1.00 52.75 86 SER A O 1
ATOM 691 N N . LYS A 1 87 ? 9.019 -1.810 17.156 1.00 56.66 87 LYS A N 1
ATOM 692 C CA . LYS A 1 87 ? 9.308 -0.490 16.586 1.00 56.66 87 LYS A CA 1
ATOM 693 C C . LYS A 1 87 ? 8.264 -0.057 15.549 1.00 56.66 87 LYS A C 1
ATOM 695 O O . LYS A 1 87 ? 7.946 1.117 15.540 1.00 56.66 87 LYS A O 1
ATOM 700 N N . PHE A 1 88 ? 7.648 -1.001 14.815 1.00 65.69 88 PHE A N 1
ATOM 701 C CA . PHE A 1 88 ? 6.815 -0.759 13.622 1.00 65.69 88 PHE A CA 1
ATOM 702 C C . PHE A 1 88 ? 5.583 0.146 13.831 1.00 65.69 88 PHE A C 1
ATOM 704 O O . PHE A 1 88 ? 4.468 -0.359 13.976 1.00 65.69 88 PHE A O 1
ATOM 711 N N . CYS A 1 89 ? 5.757 1.475 13.803 1.00 66.50 89 CYS A N 1
ATOM 712 C CA . CYS A 1 89 ? 4.681 2.453 13.942 1.00 66.50 89 CYS A CA 1
ATOM 713 C C . CYS A 1 89 ? 4.355 3.248 12.673 1.00 66.50 89 CYS A C 1
ATOM 715 O O . CYS A 1 89 ? 4.526 4.467 12.589 1.00 66.50 89 CYS A O 1
ATOM 717 N N . PHE A 1 90 ? 3.747 2.584 11.693 1.00 74.12 90 PHE A N 1
ATOM 718 C CA . PHE A 1 90 ? 2.897 3.345 10.780 1.00 74.12 90 PHE A CA 1
ATOM 719 C C . PHE A 1 90 ? 1.591 3.691 11.495 1.00 74.12 90 PHE A C 1
ATOM 721 O O . PHE A 1 90 ? 0.813 2.806 11.845 1.00 74.12 90 PHE A O 1
ATOM 728 N N . HIS A 1 91 ? 1.344 4.986 11.695 1.00 80.06 91 HIS A N 1
ATOM 729 C CA . HIS A 1 91 ? 0.098 5.490 12.269 1.00 80.06 91 HIS A CA 1
ATOM 730 C C . HIS A 1 91 ? -1.102 5.058 11.419 1.00 80.06 91 HIS A C 1
ATOM 732 O O . HIS A 1 91 ? -2.136 4.618 11.935 1.00 80.06 91 HIS A O 1
ATOM 738 N N . SER A 1 92 ? -0.964 5.167 10.092 1.00 90.12 92 SER A N 1
ATOM 739 C CA . SER A 1 92 ? -1.997 4.698 9.177 1.00 90.12 92 SER A CA 1
ATOM 740 C C . SER A 1 92 ? -1.478 4.252 7.814 1.00 90.12 92 SER A C 1
ATOM 742 O O . SER A 1 92 ? -0.464 4.751 7.325 1.00 90.12 92 SER A O 1
ATOM 744 N N . LEU A 1 93 ? -2.226 3.336 7.200 1.00 95.12 93 LEU A N 1
ATOM 745 C CA . LEU A 1 93 ? -2.124 2.930 5.800 1.00 95.12 93 LEU A CA 1
ATOM 746 C C . LEU A 1 93 ? -3.426 3.316 5.089 1.00 95.12 93 LEU A C 1
ATOM 748 O O . LEU A 1 93 ? -4.515 2.968 5.548 1.00 95.12 93 LEU A O 1
ATOM 752 N N . ASN A 1 94 ? -3.305 4.002 3.957 1.00 97.62 94 ASN A N 1
ATOM 753 C CA . ASN A 1 94 ? -4.413 4.361 3.081 1.00 97.62 94 ASN A CA 1
ATOM 754 C C . ASN A 1 94 ? -4.288 3.621 1.749 1.00 97.62 94 ASN A C 1
ATOM 756 O O . ASN A 1 94 ? -3.220 3.632 1.137 1.00 97.62 94 ASN A O 1
ATOM 760 N N . VAL A 1 95 ? -5.386 3.023 1.289 1.00 98.50 95 VAL A N 1
ATOM 761 C CA . VAL A 1 95 ? -5.508 2.390 -0.031 1.00 98.50 95 VAL A CA 1
ATOM 762 C C . VAL A 1 95 ? -6.705 3.009 -0.745 1.00 98.50 95 VAL A C 1
ATOM 764 O O . VAL A 1 95 ? -7.849 2.795 -0.349 1.00 98.50 95 VAL A O 1
ATOM 767 N N . GLY A 1 96 ? -6.445 3.805 -1.776 1.00 98.44 96 GLY A N 1
ATOM 768 C CA . GLY A 1 96 ? -7.454 4.395 -2.648 1.00 98.44 96 GLY A CA 1
ATOM 769 C C . GLY A 1 96 ? -7.537 3.654 -3.978 1.00 98.44 96 GLY A C 1
ATOM 770 O O . GLY A 1 96 ? -6.507 3.358 -4.582 1.00 98.44 96 GLY A O 1
ATOM 771 N N . PHE A 1 97 ? -8.755 3.383 -4.442 1.00 98.38 97 PHE A N 1
ATOM 772 C CA . PHE A 1 97 ? -9.031 2.811 -5.759 1.00 98.38 97 PHE A CA 1
ATOM 773 C C . PHE A 1 97 ? -10.356 3.361 -6.287 1.00 98.38 97 PHE A C 1
ATOM 775 O O . PHE A 1 97 ? -11.399 3.217 -5.647 1.00 98.38 97 PHE A O 1
ATOM 782 N N . LYS A 1 98 ? -10.330 3.996 -7.464 1.00 96.75 98 LYS A N 1
ATOM 783 C CA . LYS A 1 98 ? -11.459 4.757 -8.018 1.00 96.75 98 LYS A CA 1
ATOM 784 C C . LYS A 1 98 ? -12.004 5.756 -6.988 1.00 96.75 98 LYS A C 1
ATOM 786 O O . LYS A 1 98 ? -11.325 6.722 -6.658 1.00 96.75 98 LYS A O 1
ATOM 791 N N . SER A 1 99 ? -13.225 5.542 -6.503 1.00 96.19 99 SER A N 1
ATOM 792 C CA . SER A 1 99 ? -13.873 6.365 -5.479 1.00 96.19 99 SER A CA 1
ATOM 793 C C . SER A 1 99 ? -13.785 5.779 -4.071 1.00 96.19 99 SER A C 1
ATOM 795 O O . SER A 1 99 ? -14.161 6.461 -3.122 1.00 96.19 99 SER A O 1
ATOM 797 N N . ASP A 1 100 ? -13.355 4.525 -3.932 1.00 97.69 100 ASP A N 1
ATOM 798 C CA . ASP A 1 100 ? -13.258 3.864 -2.638 1.00 97.69 100 ASP A CA 1
ATOM 799 C C . ASP A 1 100 ? -11.931 4.197 -1.955 1.00 97.69 100 ASP A C 1
ATOM 801 O O . ASP A 1 100 ? -10.863 4.215 -2.572 1.00 97.69 100 ASP A O 1
ATOM 805 N N . MET A 1 101 ? -12.010 4.435 -0.650 1.00 97.62 101 MET A N 1
ATOM 806 C CA . MET A 1 101 ? -10.868 4.718 0.206 1.00 97.62 101 MET A CA 1
ATOM 807 C C . MET A 1 101 ? -10.910 3.816 1.434 1.00 97.62 101 MET A C 1
ATOM 809 O O . MET A 1 101 ? -11.829 3.897 2.254 1.00 97.62 101 MET A O 1
ATOM 813 N N . VAL A 1 102 ? -9.886 2.980 1.570 1.00 97.94 102 VAL A N 1
ATOM 814 C CA . VAL A 1 102 ? -9.620 2.168 2.755 1.00 97.94 102 VAL A CA 1
ATOM 815 C C . VAL A 1 102 ? -8.597 2.889 3.619 1.00 97.94 102 VAL A C 1
ATOM 817 O O . VAL A 1 102 ? -7.538 3.274 3.132 1.00 97.94 102 VAL A O 1
ATOM 820 N N . LEU A 1 103 ? -8.894 3.034 4.903 1.00 96.44 103 LEU A N 1
ATOM 821 C CA . LEU A 1 103 ? -8.002 3.604 5.907 1.00 96.44 103 LEU A CA 1
ATOM 822 C C . LEU A 1 103 ? -7.840 2.594 7.039 1.00 96.44 103 LEU A C 1
ATOM 824 O O . LEU A 1 103 ? -8.815 2.216 7.691 1.00 96.44 103 LEU A O 1
ATOM 828 N N . ILE A 1 104 ? -6.605 2.167 7.274 1.00 94.00 104 ILE A N 1
ATOM 829 C CA . ILE A 1 104 ? -6.231 1.271 8.365 1.00 94.00 104 ILE A CA 1
ATOM 830 C C . ILE A 1 104 ? -5.418 2.091 9.359 1.00 94.00 104 ILE A C 1
ATOM 832 O O . ILE A 1 104 ? -4.338 2.569 9.022 1.00 94.00 104 ILE A O 1
ATOM 836 N N . LYS A 1 105 ? -5.941 2.261 10.572 1.00 88.94 105 LYS A N 1
ATOM 837 C CA . LYS A 1 105 ? -5.266 2.954 11.674 1.00 88.94 105 LYS A CA 1
ATOM 838 C C . LYS A 1 105 ? -4.807 1.963 12.723 1.00 88.94 105 LYS A C 1
ATOM 840 O O . LYS A 1 105 ? -5.555 1.046 13.069 1.00 88.94 105 LYS A O 1
ATOM 845 N N . GLN A 1 106 ? -3.622 2.187 13.272 1.00 81.50 106 GLN A N 1
ATOM 846 C CA . GLN A 1 106 ? -3.232 1.542 14.517 1.00 81.50 106 GLN A CA 1
ATOM 847 C C . GLN A 1 106 ? -3.784 2.346 15.697 1.00 81.50 106 GLN A C 1
ATOM 849 O O . GLN A 1 106 ? -3.671 3.569 15.748 1.00 81.50 106 GLN A O 1
ATOM 854 N N . SER A 1 107 ? -4.407 1.657 16.647 1.00 74.50 107 SER A N 1
ATOM 855 C CA . SER A 1 107 ? -4.838 2.233 17.917 1.00 74.50 107 SER A CA 1
ATOM 856 C C . SER A 1 107 ? -4.293 1.385 19.054 1.00 74.50 107 SER A C 1
ATOM 858 O O . SER A 1 107 ? -4.397 0.158 19.030 1.00 74.50 107 SER A O 1
ATOM 860 N N . ASN A 1 108 ? -3.714 2.036 20.060 1.00 68.31 108 ASN A N 1
ATOM 861 C CA . ASN A 1 108 ? -3.292 1.365 21.279 1.00 68.31 108 ASN A CA 1
ATOM 862 C C . ASN A 1 108 ? -4.448 1.399 22.281 1.00 68.31 108 ASN A C 1
ATOM 864 O O . ASN A 1 108 ? -4.807 2.457 22.798 1.00 68.31 108 ASN A O 1
ATOM 868 N N . SER A 1 109 ? -5.039 0.236 22.544 1.00 59.78 109 SER A N 1
ATOM 869 C CA . SER A 1 109 ? -5.959 0.057 23.663 1.00 59.78 109 SER A CA 1
ATOM 870 C C . SER A 1 109 ? -5.321 -0.908 24.652 1.00 59.78 109 SER A C 1
ATOM 872 O O . SER A 1 109 ? -5.126 -2.086 24.360 1.00 59.78 109 SER A O 1
ATOM 874 N N . SER A 1 110 ? -4.974 -0.390 25.833 1.00 56.72 110 SER A N 1
ATOM 875 C CA . SER A 1 110 ? -4.527 -1.190 26.982 1.00 56.72 110 SER A CA 1
ATOM 876 C C . SER A 1 110 ? -3.292 -2.075 26.723 1.00 56.72 110 SER A C 1
ATOM 878 O O . SER A 1 110 ? -3.206 -3.176 27.260 1.00 56.72 110 SER A O 1
ATOM 880 N N . GLY A 1 111 ? -2.331 -1.610 25.914 1.00 60.50 111 GLY A N 1
ATOM 881 C CA . GLY A 1 111 ? -1.073 -2.324 25.647 1.00 60.50 111 GLY A CA 1
ATOM 882 C C . GLY A 1 111 ? -1.153 -3.364 24.526 1.00 60.50 111 GLY A C 1
ATOM 883 O O . GLY A 1 111 ? -0.160 -4.030 24.248 1.00 60.50 111 GLY A O 1
ATOM 884 N N . THR A 1 112 ? -2.309 -3.495 23.866 1.00 63.28 112 THR A N 1
ATOM 885 C CA . THR A 1 112 ? -2.470 -4.287 22.640 1.00 63.28 112 THR A CA 1
ATOM 886 C C . THR A 1 112 ? -2.661 -3.339 21.458 1.00 63.28 112 THR A C 1
ATOM 888 O O . THR A 1 112 ? -3.552 -2.485 21.477 1.00 63.28 112 THR A O 1
ATOM 891 N N . VAL A 1 113 ? -1.828 -3.486 20.425 1.00 70.88 113 VAL A N 1
ATOM 892 C CA . VAL A 1 113 ? -2.010 -2.776 19.154 1.00 70.88 113 VAL A CA 1
ATOM 893 C C . VAL A 1 113 ? -3.216 -3.387 18.448 1.00 70.88 113 VAL A C 1
ATOM 895 O O . VAL A 1 113 ? -3.218 -4.573 18.126 1.00 70.88 113 VAL A O 1
ATOM 898 N N . GLN A 1 114 ? -4.254 -2.586 18.226 1.00 78.69 114 GLN A N 1
ATOM 899 C CA . GLN A 1 114 ? -5.428 -2.981 17.454 1.00 78.69 114 GLN A CA 1
ATOM 900 C C . GLN A 1 114 ? -5.452 -2.241 16.122 1.00 78.69 114 GLN A C 1
ATOM 902 O O . GLN A 1 114 ? -5.153 -1.046 16.050 1.00 78.69 114 GLN A O 1
ATOM 907 N N . LYS A 1 115 ? -5.856 -2.943 15.061 1.00 83.88 115 LYS A N 1
ATOM 908 C CA . LYS A 1 115 ? -6.078 -2.344 13.744 1.00 83.88 115 LYS A CA 1
ATOM 909 C C . LYS A 1 115 ? -7.543 -1.958 13.593 1.00 83.88 115 LYS A C 1
ATOM 911 O O . LYS A 1 115 ? -8.437 -2.795 13.676 1.00 83.88 115 LYS A O 1
ATOM 916 N N . GLN A 1 116 ? -7.790 -0.681 13.341 1.00 89.12 116 GLN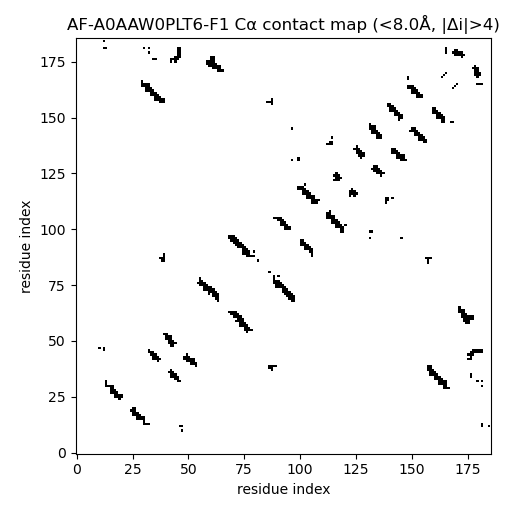 A N 1
ATOM 917 C CA . GLN A 1 116 ? -9.112 -0.160 13.015 1.00 89.12 116 GLN A CA 1
ATOM 918 C C . GLN A 1 116 ? -9.189 0.070 11.510 1.00 89.12 116 GLN A C 1
ATOM 920 O O . GLN A 1 116 ? -8.383 0.811 10.952 1.00 89.12 116 GLN A O 1
ATOM 925 N N . VAL A 1 117 ? -10.158 -0.569 10.855 1.00 94.44 117 VAL A N 1
ATOM 926 C CA . VAL A 1 117 ? -10.321 -0.504 9.397 1.00 94.44 117 VAL A CA 1
ATOM 927 C C . VAL A 1 117 ? -11.590 0.254 9.044 1.00 94.44 117 VAL A C 1
ATOM 929 O O . VAL A 1 117 ? -12.685 -0.103 9.494 1.00 94.44 117 VAL A O 1
ATOM 932 N N . TYR A 1 118 ? -11.433 1.272 8.205 1.00 96.31 118 TYR A N 1
ATOM 933 C CA . TYR A 1 118 ? -12.499 2.116 7.693 1.00 96.31 118 TYR A CA 1
ATOM 934 C C . TYR A 1 118 ? -12.553 2.030 6.171 1.00 96.31 118 TYR A C 1
ATOM 936 O O . TYR A 1 118 ? -11.516 2.062 5.516 1.00 96.31 118 TYR A O 1
ATOM 944 N N . VAL A 1 119 ? -13.759 1.979 5.611 1.00 97.50 119 VAL A N 1
ATOM 945 C CA . VAL A 1 119 ? -14.008 2.157 4.176 1.00 97.50 119 VAL A CA 1
ATOM 946 C C . VAL A 1 119 ? -14.943 3.342 4.012 1.00 97.50 119 VAL A C 1
ATOM 948 O O . VAL A 1 119 ? -16.028 3.363 4.598 1.00 97.50 119 VAL A O 1
ATOM 951 N N . ASN A 1 120 ? -14.505 4.353 3.261 1.00 96.31 120 ASN A N 1
ATOM 952 C CA . ASN A 1 120 ? -15.241 5.602 3.034 1.00 96.31 120 ASN A CA 1
ATOM 953 C C . ASN A 1 120 ? -15.732 6.247 4.350 1.00 96.31 120 ASN A C 1
ATOM 955 O O . ASN A 1 120 ? -16.863 6.717 4.457 1.00 96.31 120 ASN A O 1
ATOM 959 N N . GLY A 1 121 ? -14.890 6.206 5.391 1.00 95.06 121 GLY A N 1
ATOM 960 C CA . GLY A 1 121 ? -15.172 6.760 6.723 1.00 95.06 121 GLY A CA 1
ATOM 961 C C . GLY A 1 121 ? -16.021 5.879 7.650 1.00 95.06 121 GLY A C 1
ATOM 962 O O . GLY A 1 121 ? -16.141 6.189 8.835 1.00 95.06 121 GLY A O 1
ATOM 963 N N . LYS A 1 122 ? -16.574 4.759 7.170 1.00 95.56 122 LYS A N 1
ATOM 964 C CA . LYS A 1 122 ? -17.327 3.806 7.998 1.00 95.56 122 LYS A CA 1
ATOM 965 C C . LYS A 1 122 ? -16.414 2.686 8.485 1.00 95.56 122 LYS A C 1
ATOM 967 O O . LYS A 1 122 ? -15.701 2.097 7.684 1.00 95.56 122 LYS A O 1
ATOM 972 N N . GLN A 1 123 ? -16.460 2.351 9.773 1.00 94.94 123 GLN A N 1
ATOM 973 C CA . GLN A 1 123 ? -15.703 1.223 10.326 1.00 94.94 123 GLN A CA 1
ATOM 974 C C . GLN A 1 123 ? -16.298 -0.117 9.858 1.00 94.94 123 GLN A C 1
ATOM 976 O O . GLN A 1 123 ? -17.514 -0.306 9.935 1.00 94.94 123 GLN A O 1
ATOM 981 N N . VAL A 1 124 ? -15.458 -1.030 9.355 1.00 92.25 124 VAL A N 1
ATOM 982 C CA . VAL A 1 124 ? -15.903 -2.269 8.671 1.00 92.25 124 VAL A CA 1
ATOM 983 C C . VAL A 1 124 ? -15.153 -3.548 9.076 1.00 92.25 124 VAL A C 1
ATOM 985 O O . VAL A 1 124 ? -15.387 -4.609 8.510 1.00 92.25 124 VAL A O 1
ATOM 988 N N . TYR A 1 125 ? -14.247 -3.472 10.047 1.00 82.81 125 TYR A N 1
ATOM 989 C CA . TYR A 1 125 ? -13.495 -4.626 10.556 1.00 82.81 125 TYR A CA 1
ATOM 990 C C . TYR A 1 125 ? -14.419 -5.743 11.112 1.00 82.81 125 TYR A C 1
ATOM 992 O O . TYR A 1 125 ? -15.426 -5.402 11.742 1.00 82.81 125 TYR A O 1
ATOM 1000 N N . PRO A 1 126 ? -14.109 -7.055 10.951 1.00 85.69 126 PRO A N 1
ATOM 1001 C CA . PRO A 1 126 ? -12.890 -7.660 10.379 1.00 85.69 126 PRO A CA 1
ATOM 1002 C C . PRO A 1 126 ? -12.957 -8.019 8.889 1.00 85.69 126 PRO A C 1
ATOM 1004 O O . PRO A 1 126 ? -11.950 -8.423 8.309 1.00 85.69 126 PRO A O 1
ATOM 1007 N N . ALA A 1 127 ? -14.128 -7.909 8.264 1.00 92.75 127 ALA A N 1
ATOM 1008 C CA . ALA A 1 127 ? -14.315 -8.280 6.871 1.00 92.75 127 ALA A CA 1
ATOM 1009 C C . ALA A 1 127 ? -15.254 -7.303 6.168 1.00 92.75 127 ALA A C 1
ATOM 1011 O O . ALA A 1 127 ? -16.298 -6.924 6.699 1.00 92.75 127 ALA A O 1
ATOM 1012 N N . TYR A 1 128 ? -14.901 -6.946 4.941 1.00 96.75 128 TYR A N 1
ATOM 1013 C CA . TYR A 1 128 ? -15.683 -6.056 4.096 1.00 96.75 128 TYR A CA 1
ATOM 1014 C C . TYR A 1 128 ? -15.627 -6.534 2.654 1.00 96.75 128 TYR A C 1
ATOM 1016 O O . TYR A 1 128 ? -14.597 -7.016 2.198 1.00 96.75 128 TYR A O 1
ATOM 1024 N N . LYS A 1 129 ? -16.724 -6.381 1.918 1.00 97.19 129 LYS A N 1
ATOM 1025 C CA . LYS A 1 129 ? -16.751 -6.655 0.486 1.00 97.19 129 LYS A CA 1
ATOM 1026 C C . LYS A 1 129 ? -17.730 -5.715 -0.199 1.00 97.19 129 LYS A C 1
ATOM 1028 O O . LYS A 1 129 ? -18.889 -5.640 0.207 1.00 97.19 129 LYS A O 1
ATOM 1033 N N . ASN A 1 130 ? -17.276 -5.060 -1.256 1.00 95.75 130 ASN A N 1
ATOM 1034 C CA . ASN A 1 130 ? -18.131 -4.415 -2.248 1.00 95.75 130 ASN A CA 1
ATOM 1035 C C . ASN A 1 130 ? -17.731 -4.908 -3.656 1.00 95.75 130 ASN A C 1
ATOM 1037 O O . ASN A 1 130 ? -17.111 -5.966 -3.790 1.00 95.75 130 ASN A O 1
ATOM 1041 N N . GLU A 1 131 ? -18.131 -4.195 -4.709 1.00 94.88 131 GLU A N 1
ATOM 1042 C CA . GLU A 1 131 ? -17.781 -4.559 -6.091 1.00 94.88 131 GLU A CA 1
ATOM 1043 C C . GLU A 1 131 ? -16.295 -4.341 -6.420 1.00 94.88 131 GLU A C 1
ATOM 1045 O O . GLU A 1 131 ? -15.764 -5.023 -7.294 1.00 94.88 131 GLU A O 1
ATOM 1050 N N . ALA A 1 132 ? -15.622 -3.425 -5.719 1.00 95.19 132 ALA A N 1
ATOM 1051 C CA . ALA A 1 132 ? -14.259 -2.990 -6.017 1.00 95.19 132 ALA A CA 1
ATOM 1052 C C . ALA A 1 132 ? -13.198 -3.587 -5.075 1.00 95.19 132 ALA A C 1
ATOM 1054 O O . ALA A 1 132 ? -12.074 -3.845 -5.499 1.00 95.19 132 ALA A O 1
ATOM 1055 N N . ILE A 1 133 ? -13.543 -3.799 -3.805 1.00 97.19 133 ILE A N 1
ATOM 1056 C CA . ILE A 1 133 ? -12.622 -4.090 -2.707 1.00 97.19 133 ILE A CA 1
ATOM 1057 C C . ILE A 1 133 ? -13.149 -5.263 -1.880 1.00 97.19 133 ILE A C 1
ATOM 1059 O O . ILE A 1 133 ? -14.320 -5.311 -1.486 1.00 97.19 133 ILE A O 1
ATOM 1063 N N . LEU A 1 134 ? -12.243 -6.183 -1.560 1.00 97.88 134 LEU A N 1
ATOM 1064 C CA . LEU A 1 134 ? -12.418 -7.221 -0.552 1.00 97.88 134 LEU A CA 1
ATOM 1065 C C . LEU A 1 134 ? -11.389 -6.993 0.558 1.00 97.88 134 LEU A C 1
ATOM 1067 O O . LEU A 1 134 ? -10.200 -6.868 0.297 1.00 97.88 134 LEU A O 1
ATOM 1071 N N . ILE A 1 135 ? -11.847 -6.941 1.802 1.00 97.56 135 ILE A N 1
ATOM 1072 C CA . ILE A 1 135 ? -10.991 -6.828 2.980 1.00 97.56 135 ILE A CA 1
ATOM 1073 C C . ILE A 1 135 ? -11.243 -8.035 3.863 1.00 97.56 135 ILE A C 1
ATOM 1075 O O . ILE A 1 135 ? -12.391 -8.349 4.192 1.00 97.56 135 ILE A O 1
ATOM 1079 N N . THR A 1 136 ? -10.162 -8.673 4.286 1.00 95.56 136 THR A N 1
ATOM 1080 C CA . THR A 1 136 ? -10.178 -9.704 5.321 1.00 95.56 136 THR A CA 1
ATOM 1081 C C . THR A 1 136 ? -9.089 -9.404 6.333 1.00 95.56 136 THR A C 1
ATOM 1083 O O . THR A 1 136 ? -8.068 -8.805 6.000 1.00 95.56 136 THR A O 1
ATOM 1086 N N . GLY A 1 137 ? -9.274 -9.806 7.583 1.00 88.69 137 GLY A N 1
ATOM 1087 C CA . GLY A 1 137 ? -8.212 -9.613 8.550 1.00 88.69 137 GLY A CA 1
ATOM 1088 C C . GLY A 1 137 ? -8.478 -10.164 9.935 1.00 88.69 137 GLY A C 1
ATOM 1089 O O . GLY A 1 137 ? -9.543 -10.694 10.248 1.00 88.69 137 GLY A O 1
ATOM 1090 N N . THR A 1 138 ? -7.441 -10.014 10.742 1.00 86.50 138 THR A N 1
ATOM 1091 C CA . THR A 1 138 ? -7.373 -10.224 12.183 1.00 86.50 138 THR A CA 1
ATOM 1092 C C . THR A 1 138 ? -6.669 -9.016 12.805 1.00 86.50 138 THR A C 1
ATOM 1094 O O . THR A 1 138 ? -6.269 -8.085 12.100 1.00 86.50 138 THR A O 1
ATOM 1097 N N . ASP A 1 139 ? -6.457 -9.034 14.121 1.00 77.88 139 ASP A N 1
ATOM 1098 C CA . ASP A 1 139 ? -5.760 -7.938 14.801 1.00 77.88 139 ASP A CA 1
ATOM 1099 C C . ASP A 1 139 ? -4.292 -7.830 14.327 1.00 77.88 139 ASP A C 1
ATOM 1101 O O . ASP A 1 139 ? -3.705 -6.748 14.317 1.00 77.88 139 ASP A O 1
ATOM 1105 N N . ILE A 1 140 ? -3.732 -8.941 13.827 1.00 80.62 140 ILE A N 1
ATOM 1106 C CA . ILE A 1 140 ? -2.335 -9.088 13.389 1.00 80.62 140 ILE A CA 1
ATOM 1107 C C . ILE A 1 140 ? -2.162 -8.781 11.900 1.00 80.62 140 ILE A C 1
ATOM 1109 O O . ILE A 1 140 ? -1.146 -8.213 11.501 1.00 80.62 140 ILE A O 1
ATOM 1113 N N . VAL A 1 141 ? -3.128 -9.128 11.051 1.00 89.12 141 VAL A N 1
ATOM 1114 C CA . VAL A 1 141 ? -2.994 -8.976 9.596 1.00 89.12 141 VAL A CA 1
ATOM 1115 C C . VAL A 1 141 ? -4.279 -8.460 8.977 1.00 89.12 141 VAL A C 1
ATOM 1117 O O . VAL A 1 141 ? -5.347 -8.999 9.232 1.00 89.12 141 VAL A O 1
ATOM 1120 N N . VAL A 1 142 ? -4.170 -7.444 8.129 1.00 94.56 142 VAL A N 1
ATOM 1121 C CA . VAL A 1 142 ? -5.267 -6.974 7.280 1.00 94.56 142 VAL A CA 1
ATOM 1122 C C . VAL A 1 142 ? -4.832 -7.123 5.830 1.00 94.56 142 VAL A C 1
ATOM 1124 O O . VAL A 1 142 ? -3.791 -6.592 5.448 1.00 94.56 142 VAL A O 1
ATOM 1127 N N . ASN A 1 143 ? -5.625 -7.838 5.039 1.00 97.06 143 ASN A N 1
ATOM 1128 C CA . ASN A 1 143 ? -5.449 -7.984 3.599 1.00 97.06 143 ASN A CA 1
ATOM 1129 C C . ASN A 1 143 ? -6.515 -7.141 2.897 1.00 97.06 143 ASN A C 1
ATOM 1131 O O . ASN A 1 143 ? -7.706 -7.261 3.201 1.00 97.06 143 ASN A O 1
ATOM 1135 N N . VAL A 1 144 ? -6.084 -6.298 1.967 1.00 98.19 144 VAL A N 1
ATOM 1136 C CA . VAL A 1 144 ? -6.941 -5.520 1.072 1.00 98.19 144 VAL A CA 1
ATOM 1137 C C . VAL A 1 144 ? -6.693 -6.019 -0.343 1.00 98.19 144 VAL A C 1
ATOM 1139 O O . VAL A 1 144 ? -5.607 -5.845 -0.888 1.00 98.19 144 VAL A O 1
ATOM 1142 N N . GLU A 1 145 ? -7.705 -6.626 -0.941 1.00 98.38 145 GLU A N 1
ATOM 1143 C CA . GLU A 1 145 ? -7.689 -7.110 -2.315 1.00 98.38 145 GLU A CA 1
ATOM 1144 C C . GLU A 1 145 ? -8.522 -6.178 -3.200 1.00 98.38 145 GLU A C 1
ATOM 1146 O O . GLU A 1 145 ? -9.640 -5.793 -2.842 1.00 98.38 145 GLU A O 1
ATOM 1151 N N . ILE A 1 146 ? -7.998 -5.859 -4.384 1.00 98.38 146 ILE A N 1
ATOM 1152 C CA . ILE A 1 146 ? -8.703 -5.129 -5.442 1.00 98.38 146 ILE A CA 1
ATOM 1153 C C . ILE A 1 146 ? -8.806 -6.068 -6.654 1.00 98.38 146 ILE A C 1
ATOM 1155 O O . ILE A 1 146 ? -7.894 -6.099 -7.489 1.00 98.38 146 ILE A O 1
ATOM 1159 N N . PRO A 1 147 ? -9.884 -6.871 -6.766 1.00 97.25 147 PRO A N 1
ATOM 1160 C CA . PRO A 1 147 ? -9.955 -7.965 -7.736 1.00 97.25 147 PRO A CA 1
ATOM 1161 C C . PRO A 1 147 ? -9.865 -7.517 -9.197 1.00 97.25 147 PRO A C 1
ATOM 1163 O O . PRO A 1 147 ? -9.277 -8.222 -10.015 1.00 97.25 147 PRO A O 1
ATOM 1166 N N . GLU A 1 148 ? -10.418 -6.344 -9.522 1.00 95.75 148 GLU A N 1
ATOM 1167 C CA . GLU A 1 148 ? -10.428 -5.789 -10.883 1.00 95.75 148 GLU A CA 1
ATOM 1168 C C . GLU A 1 148 ? -9.015 -5.635 -11.453 1.00 95.75 148 GLU A C 1
ATOM 1170 O O . GLU A 1 148 ? -8.762 -6.003 -12.599 1.00 95.75 148 GLU A O 1
ATOM 1175 N N . ILE A 1 149 ? -8.087 -5.161 -10.620 1.00 95.81 149 ILE A N 1
ATOM 1176 C CA . ILE A 1 149 ? -6.686 -4.958 -10.988 1.00 95.81 149 ILE A CA 1
ATOM 1177 C C . ILE A 1 149 ? -5.752 -5.974 -10.337 1.00 95.81 149 ILE A C 1
ATOM 1179 O O . ILE A 1 149 ? -4.552 -5.750 -10.342 1.00 95.81 149 ILE A O 1
ATOM 1183 N N . LYS A 1 150 ? -6.277 -7.080 -9.788 1.00 95.56 150 LYS A N 1
ATOM 1184 C CA . LYS A 1 150 ? -5.513 -8.171 -9.144 1.00 95.56 150 LYS A CA 1
ATOM 1185 C C . LYS A 1 150 ? -4.413 -7.676 -8.194 1.00 95.56 150 LYS A C 1
ATOM 1187 O O . LYS A 1 150 ? -3.313 -8.225 -8.182 1.00 95.56 150 LYS A O 1
ATOM 1192 N N . THR A 1 151 ? -4.714 -6.622 -7.447 1.00 97.19 151 THR A N 1
ATOM 1193 C CA . THR A 1 151 ? -3.792 -6.004 -6.493 1.00 97.19 151 THR A CA 1
ATOM 1194 C C . THR A 1 151 ? -4.093 -6.517 -5.098 1.00 97.19 151 THR A C 1
ATOM 1196 O O . THR A 1 151 ? -5.262 -6.602 -4.715 1.00 97.19 151 THR A O 1
ATOM 1199 N N . GLU A 1 152 ? -3.046 -6.798 -4.331 1.00 98.12 152 GLU A N 1
ATOM 1200 C CA . GLU A 1 152 ? -3.145 -7.166 -2.922 1.00 98.12 152 GLU A CA 1
ATOM 1201 C C . GLU A 1 152 ? -2.243 -6.254 -2.083 1.00 98.12 152 GLU A C 1
ATOM 1203 O O . GLU A 1 152 ? -1.084 -6.003 -2.422 1.00 98.12 152 GLU A O 1
ATOM 1208 N N . VAL A 1 153 ? -2.786 -5.737 -0.982 1.00 98.44 153 VAL A N 1
ATOM 1209 C CA . VAL A 1 153 ? -2.046 -4.974 0.023 1.00 98.44 153 VAL A CA 1
ATOM 1210 C C . VAL A 1 153 ? -2.204 -5.669 1.366 1.00 98.44 153 VAL A C 1
ATOM 1212 O O . VAL A 1 153 ? -3.314 -5.799 1.882 1.00 98.44 153 VAL A O 1
ATOM 1215 N N . VAL A 1 154 ? -1.087 -6.091 1.948 1.00 97.00 154 VAL A N 1
ATOM 1216 C CA . VAL A 1 154 ? -1.054 -6.826 3.214 1.00 97.00 154 VAL A CA 1
ATOM 1217 C C . VAL A 1 154 ? -0.387 -5.967 4.274 1.00 97.00 154 VAL A C 1
ATOM 1219 O O . VAL A 1 154 ? 0.788 -5.625 4.154 1.00 97.00 154 VAL A O 1
ATOM 1222 N N . TYR A 1 155 ? -1.117 -5.659 5.342 1.00 93.75 155 TYR A N 1
ATOM 1223 C CA . TYR A 1 155 ? -0.612 -4.916 6.491 1.00 93.75 155 TYR A CA 1
ATOM 1224 C C . TYR A 1 155 ? -0.527 -5.822 7.723 1.00 93.75 155 TYR A C 1
ATOM 1226 O O . TYR A 1 155 ? -1.542 -6.197 8.315 1.00 93.75 155 TYR A O 1
ATOM 1234 N N . ARG A 1 156 ? 0.703 -6.166 8.112 1.00 89.69 156 ARG A N 1
ATOM 1235 C CA . ARG A 1 156 ? 1.056 -6.927 9.319 1.00 89.69 156 ARG A CA 1
ATOM 1236 C C . ARG A 1 156 ? 1.582 -6.007 10.420 1.00 89.69 156 ARG A C 1
ATOM 1238 O O . ARG A 1 156 ? 1.827 -4.829 10.196 1.00 89.69 156 ARG A O 1
ATOM 1245 N N . ASP A 1 157 ? 1.803 -6.562 11.606 1.00 81.75 157 ASP A N 1
ATOM 1246 C CA . ASP A 1 157 ? 2.351 -5.811 12.745 1.00 81.75 157 ASP A CA 1
ATOM 1247 C C . ASP A 1 157 ? 3.732 -5.211 12.490 1.00 81.75 157 ASP A C 1
ATOM 1249 O O . ASP A 1 157 ? 4.034 -4.188 13.079 1.00 81.75 157 ASP A O 1
ATOM 1253 N N . SER A 1 158 ? 4.554 -5.816 11.628 1.00 83.25 158 SER A N 1
ATOM 1254 C CA . SER A 1 158 ? 5.933 -5.379 11.366 1.00 83.25 158 SER A CA 1
ATOM 1255 C C . SER A 1 158 ? 6.263 -5.161 9.889 1.00 83.25 158 SER A C 1
ATOM 1257 O O . SER A 1 158 ? 7.424 -4.914 9.546 1.00 83.25 158 SER A O 1
ATOM 1259 N N . SER A 1 159 ? 5.271 -5.288 9.004 1.00 91.25 159 SER A N 1
ATOM 1260 C CA . SER A 1 159 ? 5.484 -5.110 7.574 1.00 91.25 159 SER A CA 1
ATOM 1261 C C . SER A 1 159 ? 4.239 -4.685 6.806 1.00 91.25 159 SER A C 1
ATOM 1263 O O . SER A 1 159 ? 3.105 -4.999 7.173 1.00 91.25 159 SER A O 1
ATOM 1265 N N . ILE A 1 160 ? 4.475 -3.991 5.696 1.00 95.12 160 ILE A N 1
ATOM 1266 C CA . ILE A 1 160 ? 3.488 -3.706 4.657 1.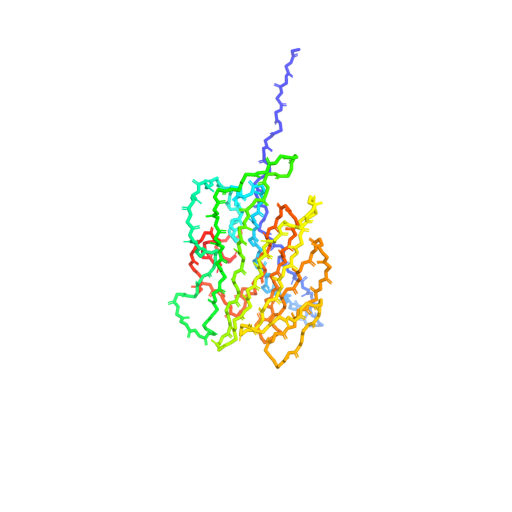00 95.12 160 ILE A CA 1
ATOM 1267 C C . ILE A 1 160 ? 4.010 -4.322 3.363 1.00 95.12 160 ILE A C 1
ATOM 1269 O O . ILE A 1 160 ? 5.165 -4.109 2.999 1.00 95.12 160 ILE A O 1
ATOM 1273 N N . SER A 1 161 ? 3.170 -5.085 2.675 1.00 97.31 161 SER A N 1
ATOM 1274 C CA . SER A 1 161 ? 3.470 -5.658 1.365 1.00 97.31 161 SER A CA 1
ATOM 1275 C C . SER A 1 161 ? 2.456 -5.154 0.349 1.00 97.31 161 SER A C 1
ATOM 1277 O O . SER A 1 161 ? 1.259 -5.128 0.635 1.00 97.31 161 SER A O 1
ATOM 1279 N N . VAL A 1 162 ? 2.935 -4.728 -0.814 1.00 98.44 162 VAL A N 1
ATOM 1280 C CA . VAL A 1 162 ? 2.118 -4.263 -1.937 1.00 98.44 162 VAL A CA 1
ATOM 1281 C C . VAL A 1 162 ? 2.466 -5.112 -3.147 1.00 98.44 162 VAL A C 1
ATOM 1283 O O . VAL A 1 162 ? 3.591 -5.046 -3.642 1.00 98.44 162 VAL A O 1
ATOM 1286 N N . GLU A 1 163 ? 1.500 -5.878 -3.639 1.00 97.50 163 GLU A N 1
ATOM 1287 C CA . GLU A 1 163 ? 1.629 -6.689 -4.844 1.00 97.50 163 GLU A CA 1
ATOM 1288 C C . GLU A 1 163 ? 0.776 -6.104 -5.972 1.00 97.50 163 GLU A C 1
ATOM 1290 O O . GLU A 1 163 ? -0.436 -5.932 -5.828 1.00 97.50 163 GLU A O 1
ATOM 1295 N N . LEU A 1 164 ? 1.417 -5.798 -7.104 1.00 96.12 164 LEU A N 1
ATOM 1296 C CA . LEU A 1 164 ? 0.776 -5.231 -8.291 1.00 96.12 164 LEU A CA 1
ATOM 1297 C C . LEU A 1 164 ? 1.065 -6.083 -9.532 1.00 96.12 164 LEU A C 1
ATOM 1299 O O . LEU A 1 164 ? 2.214 -6.483 -9.757 1.00 96.12 164 LEU A O 1
ATOM 1303 N N . PRO A 1 165 ? 0.086 -6.296 -10.423 1.00 93.19 165 PRO A N 1
ATOM 1304 C CA . PRO A 1 165 ? 0.335 -7.003 -11.670 1.00 93.19 165 PRO A CA 1
ATOM 1305 C C . PRO A 1 165 ? 1.003 -6.107 -12.718 1.00 93.19 165 PRO A C 1
ATOM 1307 O O . PRO A 1 165 ? 0.431 -5.124 -13.199 1.00 93.19 165 PRO A O 1
ATOM 1310 N N . GLN A 1 166 ? 2.183 -6.531 -13.186 1.00 90.06 166 GLN A N 1
ATOM 1311 C CA . GLN A 1 166 ? 2.919 -5.883 -14.283 1.00 90.06 166 GLN A CA 1
ATOM 1312 C C . GLN A 1 166 ? 2.085 -5.765 -15.571 1.00 90.06 166 GLN A C 1
ATOM 1314 O O . GLN A 1 166 ? 2.324 -4.861 -16.368 1.00 90.06 166 GLN A O 1
ATOM 1319 N N . SER A 1 167 ? 1.130 -6.676 -15.787 1.00 89.19 167 SER A N 1
ATOM 1320 C CA . SER A 1 167 ? 0.264 -6.688 -16.974 1.00 89.19 167 SER A CA 1
ATOM 1321 C C . SER A 1 167 ? -0.795 -5.584 -16.996 1.00 89.19 167 SER A C 1
ATOM 1323 O O . SER A 1 167 ? -1.255 -5.259 -18.086 1.00 89.19 167 SER A O 1
ATOM 1325 N N . LEU A 1 168 ? -1.176 -5.025 -15.840 1.00 91.94 168 LEU A N 1
ATOM 1326 C CA . LEU A 1 168 ? -2.236 -4.010 -15.749 1.00 91.94 168 LEU A CA 1
ATOM 1327 C C . LEU A 1 168 ? -1.689 -2.630 -15.364 1.00 91.94 168 LEU A C 1
ATOM 1329 O O . LEU A 1 168 ? -2.103 -1.643 -15.952 1.00 91.94 168 LEU A O 1
ATOM 1333 N N . ILE A 1 169 ? -0.736 -2.554 -14.424 1.00 92.75 169 ILE A N 1
ATOM 1334 C CA . ILE A 1 169 ? -0.244 -1.274 -13.852 1.00 92.75 169 ILE A CA 1
ATOM 1335 C C . ILE A 1 169 ? 1.257 -1.063 -14.139 1.00 92.75 169 ILE A C 1
ATOM 1337 O O . ILE A 1 169 ? 1.923 -0.173 -13.606 1.00 92.75 169 ILE A O 1
ATOM 1341 N N . GLY A 1 170 ? 1.839 -1.901 -14.999 1.00 92.12 170 GLY A N 1
ATOM 1342 C CA . GLY A 1 170 ? 3.246 -1.805 -15.366 1.00 92.12 170 GLY A CA 1
ATOM 1343 C C . GLY A 1 170 ? 3.605 -0.430 -15.934 1.00 92.12 170 GLY A C 1
ATOM 1344 O O . GLY A 1 170 ? 2.894 0.120 -16.768 1.00 92.12 170 GLY A O 1
ATOM 1345 N N . LYS A 1 171 ? 4.756 0.104 -15.514 1.00 93.81 171 LYS A N 1
ATOM 1346 C CA . LYS A 1 171 ? 5.319 1.402 -15.931 1.00 93.81 171 LYS A CA 1
ATOM 1347 C C . LYS A 1 171 ? 4.451 2.622 -15.596 1.00 93.81 171 LYS A C 1
ATOM 1349 O O . LYS A 1 171 ? 4.762 3.711 -16.069 1.00 93.81 171 LYS A O 1
ATOM 1354 N N . ASN A 1 172 ? 3.421 2.458 -14.767 1.00 96.62 172 ASN A N 1
ATOM 1355 C CA . ASN A 1 172 ? 2.507 3.530 -14.382 1.00 96.62 172 ASN A CA 1
ATOM 1356 C C . ASN A 1 172 ? 2.567 3.870 -12.882 1.00 96.62 172 ASN A C 1
ATOM 1358 O O . ASN A 1 172 ? 1.643 4.479 -12.364 1.00 96.62 172 ASN A O 1
ATOM 1362 N N . THR A 1 173 ? 3.624 3.486 -12.160 1.00 97.75 173 THR A N 1
ATOM 1363 C CA . THR A 1 173 ? 3.734 3.726 -10.710 1.00 97.75 173 THR A CA 1
ATOM 1364 C C . THR A 1 173 ? 4.872 4.683 -10.355 1.00 97.75 173 THR A C 1
ATOM 1366 O O . THR A 1 173 ? 5.951 4.637 -10.947 1.00 97.75 173 THR A O 1
ATOM 1369 N N . GLU A 1 174 ? 4.638 5.517 -9.345 1.00 97.81 174 GLU A N 1
ATOM 1370 C CA . GLU A 1 174 ? 5.617 6.367 -8.660 1.00 97.81 174 GLU A CA 1
ATOM 1371 C C . GLU A 1 174 ? 5.453 6.260 -7.131 1.00 97.81 174 GLU A C 1
ATOM 1373 O O . GLU A 1 174 ? 4.454 5.728 -6.645 1.00 97.81 174 GLU A O 1
ATOM 1378 N N . GLY A 1 175 ? 6.426 6.760 -6.364 1.00 97.50 175 GLY A N 1
ATOM 1379 C CA . GLY A 1 175 ? 6.464 6.656 -4.899 1.00 97.50 175 GLY A CA 1
ATOM 1380 C C . GLY A 1 175 ? 7.651 5.834 -4.397 1.00 97.50 175 GLY A C 1
ATOM 1381 O O . GLY A 1 175 ? 8.566 5.518 -5.162 1.00 97.50 175 GLY A O 1
ATOM 1382 N N . GLN A 1 176 ? 7.634 5.477 -3.112 1.00 97.00 176 GLN A N 1
ATOM 1383 C CA . GLN A 1 176 ? 8.740 4.764 -2.460 1.00 97.00 176 GLN A CA 1
ATOM 1384 C C . GLN A 1 176 ? 8.956 3.342 -2.998 1.00 97.00 176 GLN A C 1
ATOM 1386 O O . GLN A 1 176 ? 10.073 2.840 -2.958 1.00 97.00 176 GLN A O 1
ATOM 1391 N N . CYS A 1 177 ? 7.932 2.705 -3.573 1.00 97.50 177 CYS A N 1
ATOM 1392 C CA . CYS A 1 177 ? 8.076 1.411 -4.248 1.00 97.50 177 CYS A CA 1
ATOM 1393 C C . CYS A 1 177 ? 8.675 1.518 -5.663 1.00 97.50 177 CYS A C 1
ATOM 1395 O O . CYS A 1 177 ? 8.984 0.496 -6.283 1.00 97.50 177 CYS A O 1
ATOM 1397 N N . GLY A 1 178 ? 8.847 2.742 -6.174 1.00 96.06 178 GLY A N 1
ATOM 1398 C CA . GLY A 1 178 ? 9.377 3.018 -7.501 1.00 96.06 178 GLY A CA 1
ATOM 1399 C C . GLY A 1 178 ? 8.434 2.638 -8.646 1.00 96.06 178 GLY A C 1
ATOM 1400 O O . GLY A 1 178 ? 7.245 2.353 -8.474 1.00 96.06 178 GLY A O 1
ATOM 1401 N N . MET A 1 179 ? 8.990 2.648 -9.856 1.00 95.69 179 MET A N 1
ATOM 1402 C CA . MET A 1 179 ? 8.272 2.268 -11.069 1.00 95.69 179 MET A CA 1
ATOM 1403 C C . MET A 1 179 ? 8.281 0.750 -11.258 1.00 95.69 179 MET A C 1
ATOM 1405 O O . MET A 1 179 ? 9.345 0.141 -11.380 1.00 95.69 179 MET A O 1
ATOM 1409 N N . LEU A 1 180 ? 7.096 0.154 -11.384 1.00 93.44 180 LEU A N 1
ATOM 1410 C CA . LEU A 1 180 ? 6.916 -1.259 -11.690 1.00 93.44 180 LEU A CA 1
ATOM 1411 C C . LEU A 1 180 ? 7.358 -1.560 -13.129 1.00 93.44 180 LEU A C 1
ATOM 1413 O O . LEU A 1 180 ? 6.620 -1.339 -14.091 1.00 93.44 180 LEU A O 1
ATOM 1417 N N . ASN A 1 181 ? 8.584 -2.046 -13.297 1.00 89.19 181 ASN A N 1
ATOM 1418 C CA . ASN A 1 181 ? 9.120 -2.403 -14.608 1.00 89.19 181 ASN A CA 1
ATOM 1419 C C . ASN A 1 181 ? 10.017 -3.641 -14.533 1.00 89.19 181 ASN A C 1
ATOM 1421 O O . ASN A 1 181 ? 11.241 -3.554 -14.649 1.00 89.19 181 ASN A 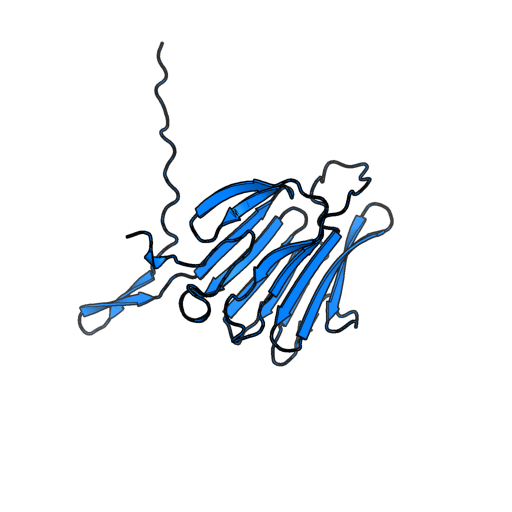O 1
ATOM 1425 N N . LEU A 1 182 ? 9.388 -4.806 -14.379 1.00 81.12 182 LEU A N 1
ATOM 1426 C CA . LEU A 1 182 ? 10.089 -6.091 -14.281 1.00 81.12 182 LEU A CA 1
ATOM 1427 C C . LEU A 1 182 ? 10.779 -6.504 -15.590 1.00 81.12 182 LEU A C 1
ATOM 1429 O O . LEU A 1 182 ? 11.750 -7.247 -15.572 1.00 81.12 182 LEU A O 1
ATOM 1433 N N . LEU A 1 183 ? 10.340 -5.966 -16.731 1.00 73.00 183 LEU A N 1
ATOM 1434 C CA . LEU A 1 183 ? 10.936 -6.245 -18.046 1.00 73.00 183 LEU A CA 1
ATOM 1435 C C . LEU A 1 183 ? 12.278 -5.531 -18.279 1.00 73.00 183 LEU A C 1
ATOM 1437 O O . LEU A 1 183 ? 12.884 -5.690 -19.335 1.00 73.00 183 LEU A O 1
ATOM 1441 N N . LYS A 1 184 ? 12.732 -4.706 -17.330 1.00 64.75 184 LYS A N 1
ATOM 1442 C CA . LYS A 1 184 ? 14.028 -4.023 -17.413 1.00 64.75 184 LYS A CA 1
ATOM 1443 C C . LYS A 1 184 ? 15.210 -4.951 -17.095 1.00 64.75 184 LYS A C 1
ATOM 1445 O O . LYS A 1 184 ? 16.339 -4.594 -17.420 1.00 64.75 184 LYS A O 1
ATOM 1450 N N . TYR A 1 185 ? 14.958 -6.110 -16.486 1.00 55.31 185 TYR A N 1
ATOM 1451 C CA . TYR A 1 185 ? 15.977 -7.067 -16.055 1.00 55.31 185 TYR A CA 1
ATOM 1452 C C . TYR A 1 185 ? 15.874 -8.349 -16.903 1.00 55.31 185 TYR A C 1
ATOM 1454 O O . TYR A 1 185 ? 15.065 -9.214 -16.565 1.00 55.31 185 TYR A O 1
ATOM 1462 N N . PRO A 1 186 ? 16.596 -8.432 -18.040 1.00 47.44 186 PRO A N 1
ATOM 1463 C CA . PRO A 1 186 ? 16.669 -9.633 -18.873 1.00 47.44 186 PRO A CA 1
ATOM 1464 C C . PRO A 1 186 ? 17.528 -10.744 -18.256 1.00 47.44 186 PRO A C 1
ATOM 1466 O O . PRO A 1 186 ? 18.455 -10.422 -17.476 1.00 47.44 1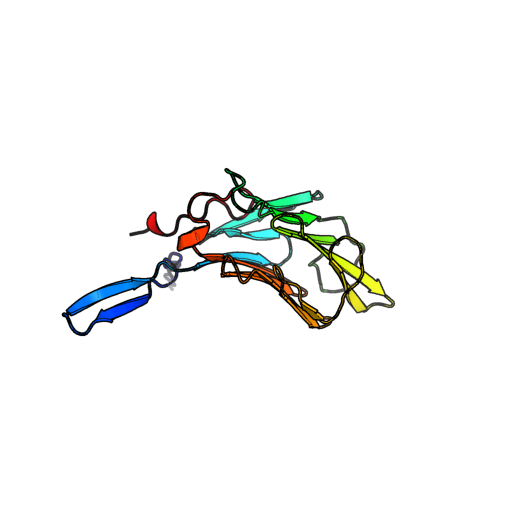86 PRO A O 1
#

Secondary structure (DSSP, 8-state):
------PPPP-PPP--EEEE-TTS-EEEEPPEEEEEEETTTEEE-TTS-EEE---SSEEEEEEESS-SS--EEEEEE------SS----EEEEEEEETTEEEEEEEEEETTEEEEEEEETTEE-TTEEE-SS-EEEE-SSEEEEEEGGGTEEEEEESSEEEEEEEHHHHTT-EESTT----GGG--

InterPro domains:
  IPR001846 von Willebrand factor, type D domain [PF00094] (35-181)
  IPR001846 von Willebrand factor, type D domain [PS51233] (33-186)
  IPR001846 von Willebrand factor, type D domain [SM00216] (24-184)
  IPR050780 Mucin/von Willebrand/Thrombospondin superfamily [PTHR11339] (14-181)

Organism: NCBI:txid88201

Foldseek 3Di:
DDDDDPDDDQPDLPDFDWDQDPVRDTDTFFDKFKWKDFLNFWIQASQGDIDGDDDQAKWWPKAFQDPPFRWTWIWHAHDDPDPDDQSDDGQWIWTDTRHKIKIWGWDDDPNQTFIFIDIPNHTDPQWDDDPAWTWHDDRAWIWIAGPVQ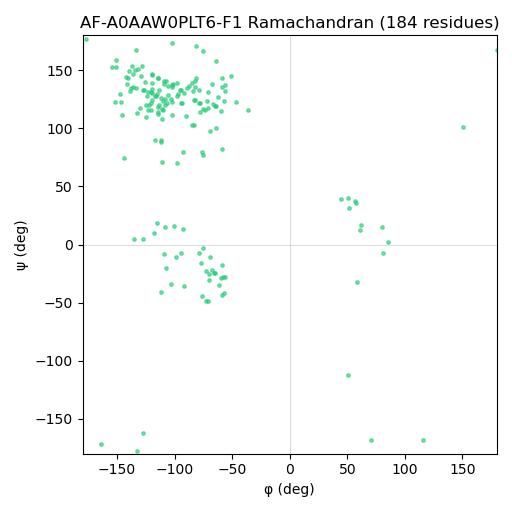RWIWIDGSGMIMTIGGCVRCAQGIDISNHGNHSVVPD

Sequence (186 aa):
MEKLGMLATAPQPMCQWCSKNRNHFLHCTTANGVCNVWNEENYLTFDGRTFDFDGNCSYYLVKEIIPEYNLTISVTKEDCEYSGDSKFCFHSLNVGFKSDMVLIKQSNSSGTVQKQVYVNGKQVYPAYKNEAILITGTDIVVNVEIPEIKTEVVYRDSSISVELPQSLIGKNTEGQCGMLNLLKYP

pLDDT: mean 81.93, std 19.46, range [28.42, 98.56]

Nearest PDB structures (foldseek):
  7qcl-assembly1_B  TM=8.319E-01  e=9.489E-12  Homo sapiens
  7qcn-assembly1_B  TM=8.050E-01  e=8.131E-12  Homo sapiens
  7qcu-assembly1_A  TM=7.976E-01  e=2.657E-11  Homo sapiens
  8d3c-assembly1_A  TM=7.615E-01  e=7.758E-08  Homo sapiens
  7zwh-assembly1_E  TM=7.833E-01  e=4.301E-06  Homo sapiens

Mean predicted aligned error: 9.34 Å

Solvent-accessible surface area (backbone atoms only — not comparable to full-atom values): 10500 Å² total; per-residue (Å²): 141,83,91,83,76,89,73,78,77,72,77,71,77,71,68,67,53,66,45,75,46,101,82,73,46,80,48,66,50,76,36,63,35,54,22,39,35,34,72,71,25,41,35,32,18,34,74,63,49,73,50,77,53,90,66,82,45,75,45,44,42,36,31,44,74,64,70,84,54,44,44,33,32,32,41,28,32,52,93,68,94,68,95,63,93,73,77,40,47,58,45,30,43,38,43,34,44,66,92,50,38,36,40,38,32,61,41,79,59,94,90,42,74,37,64,47,37,25,49,76,87,42,79,41,70,56,57,44,75,64,98,61,42,41,36,44,50,57,68,57,38,38,39,42,35,29,71,91,66,60,27,40,37,39,43,44,69,54,36,40,38,42,37,42,32,44,82,79,53,43,72,33,34,33,48,73,27,38,50,36,50,71,85,77,63,129